Protein AF-A0A917M2X3-F1 (afdb_monomer)

Mean predicted aligned error: 11.03 Å

Organism: NCBI:txid1479511

Secondary structure (DSSP, 8-state):
--HHHHHHHHHHHHHHHHHHHHHTT-S-HHHHHHHHHHHHHHHHHHHHHTT-TTHHHHHHHHHHHHHHHHHHHTTTB-TT--BGGGS---HHHHHHHHHHTTS-EEEETTTEEEEEEE----EEETTEEE-SS-EEEEEEE---SSS-EEEEEEEEEEGGGHHHHHHHHHHTT-EEEEEE-S-TTEES-EEEEEEEEEE-HHHHHHHHHHHHTT-SSPP-

Structure (mmCIF, N/CA/C/O backbone):
data_AF-A0A917M2X3-F1
#
_entry.id   AF-A0A917M2X3-F1
#
loop_
_atom_site.group_PDB
_atom_site.id
_atom_site.type_symbol
_atom_site.label_atom_id
_atom_site.label_alt_id
_atom_site.label_comp_id
_atom_site.label_asym_id
_atom_site.label_entity_id
_atom_site.label_seq_id
_atom_site.pdbx_PDB_ins_code
_atom_site.Cartn_x
_atom_site.Cartn_y
_atom_site.Cartn_z
_atom_site.occupancy
_atom_site.B_iso_or_equiv
_atom_site.auth_seq_id
_atom_site.auth_comp_id
_atom_site.auth_asym_id
_atom_site.auth_atom_id
_atom_site.pdbx_PDB_model_num
ATOM 1 N N . MET A 1 1 ? -0.472 14.801 33.307 1.00 48.69 1 MET A N 1
ATOM 2 C CA . MET A 1 1 ? -0.804 14.175 32.016 1.00 48.69 1 MET A CA 1
ATOM 3 C C . MET A 1 1 ? -2.230 13.678 32.085 1.00 48.69 1 MET A C 1
ATOM 5 O O . MET A 1 1 ? -2.646 13.227 33.146 1.00 48.69 1 MET A O 1
ATOM 9 N N . ASN A 1 2 ? -2.994 13.865 31.012 1.00 51.75 2 ASN A N 1
ATOM 10 C CA . ASN A 1 2 ? -4.354 13.337 30.896 1.00 51.75 2 ASN A CA 1
ATOM 11 C C . ASN A 1 2 ? -4.284 11.802 30.801 1.00 51.75 2 ASN A C 1
ATOM 13 O O . ASN A 1 2 ? -3.425 11.293 30.089 1.00 51.75 2 ASN A O 1
ATOM 17 N N . THR A 1 3 ? -5.180 11.076 31.473 1.00 55.44 3 THR A N 1
ATOM 18 C CA . THR A 1 3 ? -5.222 9.596 31.463 1.00 55.44 3 THR A CA 1
ATOM 19 C C . THR A 1 3 ? -5.334 9.014 30.050 1.00 55.44 3 THR A C 1
ATOM 21 O O . THR A 1 3 ? -4.753 7.979 29.764 1.00 55.44 3 THR A O 1
ATOM 24 N N . GLU A 1 4 ? -5.983 9.738 29.133 1.00 54.16 4 GLU A N 1
ATOM 25 C CA . GLU A 1 4 ? -6.103 9.351 27.720 1.00 54.16 4 GLU A CA 1
ATOM 26 C C . GLU A 1 4 ? -4.746 9.244 26.991 1.00 54.16 4 GLU A C 1
ATOM 28 O O . GLU A 1 4 ? -4.620 8.469 26.047 1.00 54.16 4 GLU A O 1
ATOM 33 N N . TRP A 1 5 ? -3.723 9.996 27.419 1.00 52.28 5 TRP A N 1
ATOM 34 C CA . TRP A 1 5 ? -2.386 9.955 26.809 1.00 52.28 5 TRP A CA 1
ATOM 35 C C . TRP A 1 5 ? -1.539 8.784 27.303 1.00 52.28 5 TRP A C 1
ATOM 37 O O . TRP A 1 5 ? -0.762 8.222 26.536 1.00 52.28 5 TRP A O 1
ATOM 47 N N . GLU A 1 6 ? -1.678 8.416 28.576 1.00 59.38 6 GLU A N 1
ATOM 48 C CA . GLU A 1 6 ? -0.984 7.249 29.131 1.00 59.38 6 GLU A CA 1
ATOM 49 C C . GLU A 1 6 ? -1.519 5.963 28.494 1.00 59.38 6 GLU A C 1
ATOM 51 O O . GLU A 1 6 ? -0.722 5.147 28.029 1.00 59.38 6 GLU A O 1
ATOM 56 N N . ASP A 1 7 ? -2.845 5.862 28.351 1.00 57.25 7 ASP A N 1
ATOM 57 C CA . ASP A 1 7 ? -3.502 4.767 27.634 1.00 57.25 7 ASP A CA 1
ATOM 58 C C . ASP A 1 7 ? -3.034 4.700 26.167 1.00 57.25 7 ASP A C 1
ATOM 60 O O . ASP A 1 7 ? -2.773 3.621 25.636 1.00 57.25 7 ASP A O 1
ATOM 64 N N . TYR A 1 8 ? -2.866 5.850 25.502 1.00 57.78 8 TYR A N 1
ATOM 65 C CA . TYR A 1 8 ? -2.381 5.906 24.119 1.00 57.78 8 TYR A CA 1
ATOM 66 C C . TYR A 1 8 ? -0.944 5.394 23.968 1.00 57.78 8 TYR A C 1
ATOM 68 O O . TYR A 1 8 ? -0.670 4.602 23.065 1.00 57.78 8 TYR A O 1
ATOM 76 N N . LEU A 1 9 ? -0.023 5.827 24.834 1.00 60.78 9 LEU A N 1
ATOM 77 C CA . LEU A 1 9 ? 1.374 5.384 24.782 1.00 60.78 9 LEU A CA 1
ATOM 78 C C . LEU A 1 9 ? 1.499 3.883 25.061 1.00 60.78 9 LEU A C 1
ATOM 80 O O . LEU A 1 9 ? 2.314 3.211 24.430 1.00 60.78 9 LEU A O 1
ATOM 84 N N . GLU A 1 10 ? 0.669 3.346 25.957 1.00 65.06 10 GLU A N 1
ATOM 85 C CA . GLU A 1 10 ? 0.600 1.907 26.215 1.00 65.06 10 GLU A CA 1
ATOM 86 C C . GLU A 1 10 ? 0.075 1.136 24.994 1.00 65.06 10 GLU A C 1
ATOM 88 O O . GLU A 1 10 ? 0.685 0.150 24.576 1.00 65.06 10 GLU A O 1
ATOM 93 N N . ILE A 1 11 ? -0.999 1.615 24.356 1.00 58.12 11 ILE A N 1
ATOM 94 C CA . ILE A 1 11 ? -1.548 1.014 23.130 1.00 58.12 11 ILE A CA 1
ATOM 95 C C . ILE A 1 11 ? -0.523 1.050 21.989 1.00 58.12 11 ILE A C 1
ATOM 97 O O . ILE A 1 11 ? -0.341 0.048 21.297 1.00 58.12 11 ILE A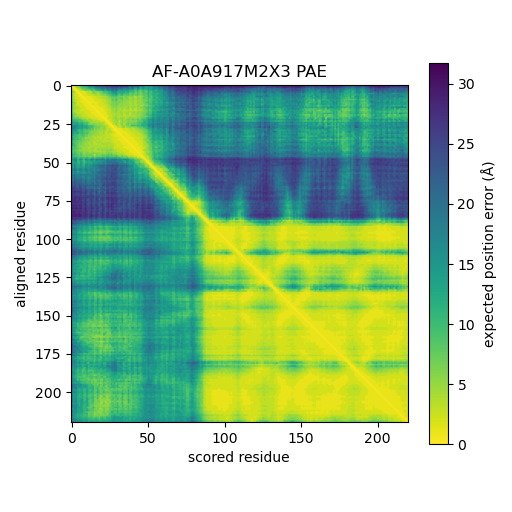 O 1
ATOM 101 N N . ALA A 1 12 ? 0.159 2.180 21.794 1.00 59.16 12 ALA A N 1
ATOM 102 C CA . ALA A 1 12 ? 1.188 2.326 20.772 1.00 59.16 12 ALA A CA 1
ATOM 103 C C . ALA A 1 12 ? 2.396 1.412 21.042 1.00 59.16 12 ALA A C 1
ATOM 105 O O . ALA A 1 12 ? 2.932 0.823 20.106 1.00 59.16 12 ALA A O 1
ATOM 106 N N . GLY A 1 13 ? 2.799 1.255 22.309 1.00 64.50 13 GLY A N 1
ATOM 107 C CA . GLY A 1 13 ? 3.903 0.377 22.707 1.00 64.50 13 GLY A CA 1
ATOM 108 C C . GLY A 1 13 ? 3.596 -1.095 22.439 1.00 64.50 13 GLY A C 1
ATOM 109 O O . GLY A 1 13 ? 4.369 -1.768 21.762 1.00 64.50 13 GLY A O 1
ATOM 110 N N . ASN A 1 14 ? 2.423 -1.562 22.877 1.00 65.06 14 ASN A N 1
ATOM 111 C CA . ASN A 1 14 ? 1.965 -2.932 22.626 1.00 65.06 14 ASN A CA 1
ATOM 112 C C . ASN A 1 14 ? 1.843 -3.224 21.122 1.00 65.06 14 ASN A C 1
ATOM 114 O O . ASN A 1 14 ? 2.194 -4.304 20.655 1.00 65.06 14 ASN A O 1
ATOM 118 N N . TRP A 1 15 ? 1.383 -2.244 20.345 1.00 62.22 15 TRP A N 1
ATOM 119 C CA . TRP A 1 15 ? 1.286 -2.375 18.896 1.00 62.22 15 TRP A CA 1
ATOM 120 C C . TRP A 1 15 ? 2.666 -2.445 18.217 1.00 62.22 15 TRP A C 1
ATOM 122 O O . TRP A 1 15 ? 2.853 -3.259 17.315 1.00 62.22 15 TRP A O 1
ATOM 132 N N . LEU A 1 16 ? 3.660 -1.666 18.666 1.00 63.34 16 LEU A N 1
ATOM 133 C CA . LEU A 1 16 ? 5.034 -1.794 18.162 1.00 63.34 16 LEU A CA 1
ATOM 134 C C . LEU A 1 16 ? 5.620 -3.185 18.433 1.00 63.34 16 LEU A C 1
ATOM 136 O O . LEU A 1 16 ? 6.271 -3.741 17.548 1.00 63.34 16 LEU A O 1
ATOM 140 N N . ASP A 1 17 ? 5.348 -3.765 19.605 1.00 69.75 17 ASP A N 1
ATOM 141 C CA . ASP A 1 17 ? 5.770 -5.131 19.933 1.00 69.75 17 ASP A CA 1
ATOM 142 C C . ASP A 1 17 ? 5.151 -6.166 18.966 1.00 69.75 17 ASP A C 1
ATOM 144 O O . ASP A 1 17 ? 5.837 -7.085 18.511 1.00 69.75 17 ASP A O 1
ATOM 148 N N . GLU A 1 18 ? 3.873 -6.011 18.598 1.00 63.91 18 GLU A N 1
ATOM 149 C CA . GLU A 1 18 ? 3.190 -6.890 17.633 1.00 63.91 18 GLU A CA 1
ATOM 150 C C . GLU A 1 18 ? 3.762 -6.771 16.214 1.00 63.91 18 GLU A C 1
ATOM 152 O O . GLU A 1 18 ? 3.923 -7.778 15.509 1.00 63.91 18 GLU A O 1
ATOM 157 N N . VAL A 1 19 ? 4.089 -5.551 15.781 1.00 62.06 19 VAL A N 1
ATOM 158 C CA . VAL A 1 19 ? 4.690 -5.323 14.464 1.00 62.06 19 VAL A CA 1
ATOM 159 C C . VAL A 1 19 ? 6.115 -5.883 14.420 1.00 62.06 19 VAL A C 1
ATOM 161 O O . VAL A 1 19 ? 6.455 -6.586 13.469 1.00 62.06 19 VAL A O 1
ATOM 164 N N . GLU A 1 20 ? 6.935 -5.660 15.451 1.00 66.94 20 GLU A N 1
ATOM 165 C CA . GLU A 1 20 ? 8.269 -6.272 15.548 1.00 66.94 20 GLU A CA 1
ATOM 166 C C . GLU A 1 20 ? 8.196 -7.802 15.527 1.00 66.94 20 GLU A C 1
ATOM 168 O O . GLU A 1 20 ? 8.936 -8.450 14.782 1.00 66.94 20 GLU A O 1
ATOM 173 N N . ALA A 1 21 ? 7.270 -8.393 16.286 1.00 70.75 21 ALA A N 1
ATOM 174 C CA . ALA A 1 21 ? 7.059 -9.837 16.283 1.00 70.75 21 ALA A CA 1
ATOM 175 C C . ALA A 1 21 ? 6.686 -10.363 14.888 1.00 70.75 21 ALA A C 1
ATOM 177 O O . ALA A 1 21 ? 7.124 -11.446 14.502 1.00 70.75 21 ALA A O 1
ATOM 178 N N . SER A 1 22 ? 5.923 -9.586 14.116 1.00 64.06 22 SER A N 1
ATOM 179 C CA . SER A 1 22 ? 5.497 -9.949 12.760 1.00 64.06 22 SER A CA 1
ATOM 180 C C . SER A 1 22 ? 6.628 -9.882 11.727 1.00 64.06 22 SER A C 1
ATOM 182 O O . SER A 1 22 ? 6.566 -10.581 10.716 1.00 64.06 22 SER A O 1
ATOM 184 N N . VAL A 1 23 ? 7.659 -9.071 11.984 1.00 65.81 23 VAL A N 1
ATOM 185 C CA . VAL A 1 23 ? 8.786 -8.817 11.069 1.00 65.81 23 VAL A CA 1
ATOM 186 C C . VAL A 1 23 ? 10.033 -9.648 11.414 1.00 65.81 23 VAL A C 1
ATOM 188 O O . VAL A 1 23 ? 10.883 -9.892 10.556 1.00 65.81 23 VAL A O 1
ATOM 191 N N . LYS A 1 24 ? 10.125 -10.168 12.642 1.00 70.12 24 LYS A N 1
ATOM 192 C CA . LYS A 1 24 ? 11.250 -10.995 13.117 1.00 70.12 24 LYS A CA 1
ATOM 193 C C . LYS A 1 24 ? 11.549 -12.212 12.227 1.00 70.12 24 LYS A C 1
ATOM 195 O O . LYS A 1 24 ? 12.710 -12.607 12.076 1.00 70.12 24 LYS A O 1
ATOM 200 N N . ASP A 1 25 ? 10.505 -12.763 11.611 1.00 67.69 25 ASP A N 1
ATOM 201 C CA . ASP A 1 25 ? 10.559 -13.967 10.778 1.00 67.69 25 ASP A CA 1
ATOM 202 C C . ASP A 1 25 ? 10.827 -13.698 9.284 1.00 67.69 25 ASP A C 1
ATOM 204 O O . ASP A 1 25 ? 10.887 -14.658 8.517 1.00 67.69 25 ASP A O 1
ATOM 208 N N . LEU A 1 26 ? 10.987 -12.441 8.838 1.00 65.06 26 LEU A N 1
ATOM 209 C CA . LEU A 1 26 ? 11.372 -12.164 7.440 1.00 65.06 26 LEU A CA 1
ATOM 210 C C . LEU A 1 26 ? 12.697 -12.859 7.101 1.00 65.06 26 LEU A C 1
ATOM 212 O O . LEU A 1 26 ? 13.477 -13.117 7.997 1.00 65.06 26 LEU A O 1
ATOM 216 N N . GLU A 1 27 ? 13.002 -13.187 5.847 1.00 60.41 27 GLU A N 1
ATOM 217 C CA . GLU A 1 27 ? 14.274 -13.864 5.519 1.00 60.41 27 GLU A CA 1
ATOM 218 C C . GLU A 1 27 ? 15.417 -12.878 5.226 1.00 60.41 27 GLU A C 1
ATOM 220 O O . GLU A 1 27 ? 16.582 -13.170 5.515 1.00 60.41 27 GLU A O 1
ATOM 225 N N . ASP A 1 28 ? 15.105 -11.668 4.762 1.00 69.44 28 ASP A N 1
ATOM 226 C CA . ASP A 1 28 ? 16.102 -10.644 4.451 1.00 69.44 28 ASP A CA 1
ATOM 227 C C . ASP A 1 28 ? 16.665 -10.009 5.735 1.00 69.44 28 ASP A C 1
ATOM 229 O O . ASP A 1 28 ? 15.944 -9.467 6.574 1.00 69.44 28 ASP A O 1
ATOM 233 N N . PHE A 1 29 ? 17.978 -10.120 5.942 1.00 67.12 29 PHE A N 1
ATOM 234 C CA . PHE A 1 29 ? 18.649 -9.584 7.129 1.00 67.12 29 PHE A CA 1
ATOM 235 C C . PHE A 1 29 ? 18.821 -8.057 7.084 1.00 67.12 29 PHE A C 1
ATOM 237 O O . PHE A 1 29 ? 18.769 -7.405 8.127 1.00 67.12 29 PHE A O 1
ATOM 244 N N . ALA A 1 30 ? 19.040 -7.480 5.900 1.00 58.44 30 ALA A N 1
ATOM 245 C CA . ALA A 1 30 ? 19.248 -6.045 5.744 1.00 58.44 30 ALA A CA 1
ATOM 246 C C . ALA A 1 30 ? 17.937 -5.281 5.951 1.00 58.44 30 ALA A C 1
ATOM 248 O O . ALA A 1 30 ? 17.923 -4.281 6.672 1.00 58.44 30 ALA A O 1
ATOM 249 N N . GLU A 1 31 ? 16.834 -5.790 5.399 1.00 56.34 31 GLU A N 1
ATOM 250 C CA . GLU A 1 31 ? 15.506 -5.205 5.602 1.00 56.34 31 GLU A CA 1
ATOM 251 C C . GLU A 1 31 ? 15.047 -5.323 7.054 1.00 56.34 31 GLU A C 1
ATOM 253 O O . GLU A 1 31 ? 14.600 -4.329 7.630 1.00 56.34 31 GLU A O 1
ATOM 258 N N . ARG A 1 32 ? 15.234 -6.493 7.685 1.00 64.38 32 ARG A N 1
ATOM 259 C CA . ARG A 1 32 ? 14.941 -6.671 9.117 1.00 64.38 32 ARG A CA 1
ATOM 260 C C . ARG A 1 32 ? 15.700 -5.681 9.985 1.00 64.38 32 ARG A C 1
ATOM 262 O O . ARG A 1 32 ? 15.087 -4.994 10.791 1.00 64.38 32 ARG A O 1
ATOM 269 N N . ASN A 1 33 ? 17.011 -5.555 9.792 1.00 66.75 33 ASN A N 1
ATOM 270 C CA . ASN A 1 33 ? 17.833 -4.645 10.587 1.00 66.75 33 ASN A CA 1
ATOM 271 C C . ASN A 1 33 ? 17.442 -3.171 10.352 1.00 66.75 33 ASN A C 1
ATOM 273 O O . ASN A 1 33 ? 17.360 -2.388 11.295 1.00 66.75 33 ASN A O 1
ATOM 277 N N . ALA A 1 34 ? 17.139 -2.782 9.108 1.00 58.28 34 ALA A N 1
ATOM 278 C CA . ALA A 1 34 ? 16.649 -1.437 8.806 1.00 58.28 34 ALA A CA 1
ATOM 279 C C . ALA A 1 34 ? 15.281 -1.157 9.458 1.00 58.28 34 ALA A C 1
ATOM 281 O O . ALA A 1 34 ? 15.051 -0.054 9.963 1.00 58.28 34 ALA A O 1
ATOM 282 N N . PHE A 1 35 ? 14.386 -2.148 9.477 1.00 60.16 35 PHE A N 1
ATOM 283 C CA . PHE A 1 35 ? 13.092 -2.070 10.149 1.00 60.16 35 PHE A CA 1
ATOM 284 C C . PHE A 1 35 ? 13.253 -1.942 11.672 1.00 60.16 35 PHE A C 1
ATOM 286 O O . PHE A 1 35 ? 12.730 -1.000 12.267 1.00 60.16 35 PHE A O 1
ATOM 293 N N . GLU A 1 36 ? 14.051 -2.813 12.293 1.00 64.62 36 GLU A N 1
ATOM 294 C CA . GLU A 1 36 ? 14.339 -2.801 13.734 1.00 64.62 36 GLU A CA 1
ATOM 295 C C . GLU A 1 36 ? 14.975 -1.476 14.193 1.00 64.62 36 GLU A C 1
ATOM 297 O O . GLU A 1 36 ? 14.600 -0.933 15.235 1.00 64.62 36 GLU A O 1
ATOM 302 N N . GLN A 1 37 ? 15.881 -0.889 13.400 1.00 62.72 37 GLN A N 1
ATOM 303 C CA . GLN A 1 37 ? 16.463 0.430 13.687 1.00 62.72 37 GLN A CA 1
ATOM 304 C C . GLN A 1 37 ? 15.412 1.546 13.679 1.00 62.72 37 GLN A C 1
ATOM 306 O O . GLN A 1 37 ? 15.438 2.432 14.537 1.00 62.72 37 GLN A O 1
ATOM 311 N N . LYS A 1 38 ? 14.468 1.512 12.729 1.00 59.62 38 LYS A N 1
ATOM 312 C CA . LYS A 1 38 ? 13.371 2.488 12.675 1.00 59.62 38 LYS A CA 1
ATOM 313 C C . LYS A 1 38 ? 12.421 2.325 13.857 1.00 59.62 38 LYS A C 1
ATOM 315 O O . LYS A 1 38 ? 12.046 3.335 14.447 1.00 59.62 38 LYS A O 1
ATOM 320 N N . VAL A 1 39 ? 12.071 1.092 14.234 1.00 62.47 39 VAL A N 1
ATOM 321 C CA . VAL A 1 39 ? 11.215 0.860 15.405 1.00 62.47 39 VAL A CA 1
ATOM 322 C C . VAL A 1 39 ? 11.911 1.291 16.693 1.00 62.47 39 VAL A C 1
ATOM 324 O O . VAL A 1 39 ? 11.300 1.981 17.504 1.00 62.47 39 VAL A O 1
ATOM 327 N N . THR A 1 40 ? 13.203 0.996 16.850 1.00 62.34 40 THR A N 1
ATOM 328 C CA . THR A 1 40 ? 14.000 1.472 17.995 1.00 62.34 40 THR A CA 1
ATOM 329 C C . THR A 1 40 ? 13.933 2.994 18.111 1.00 62.34 40 THR A C 1
ATOM 331 O O . THR A 1 40 ? 13.637 3.527 19.177 1.00 62.34 40 THR A O 1
ATOM 334 N N . LYS A 1 41 ? 14.108 3.706 16.993 1.00 59.47 41 LYS A N 1
ATOM 335 C CA . LYS A 1 41 ? 14.011 5.169 16.961 1.00 59.47 41 LYS A CA 1
ATOM 336 C C . LYS A 1 41 ? 12.595 5.680 17.265 1.00 59.47 41 LYS A C 1
ATOM 338 O O . LYS A 1 41 ? 12.450 6.711 17.915 1.00 59.47 41 LYS A O 1
ATOM 343 N N . LEU A 1 42 ? 11.551 4.973 16.827 1.00 56.38 42 LEU A N 1
ATOM 344 C CA . LEU A 1 42 ? 10.161 5.289 17.182 1.00 56.38 42 LEU A CA 1
ATOM 345 C C . LEU A 1 42 ? 9.897 5.088 18.680 1.00 56.38 42 LEU A C 1
ATOM 347 O O . LEU A 1 42 ? 9.271 5.950 19.290 1.00 56.38 42 LEU A O 1
ATOM 351 N N . ARG A 1 43 ? 10.425 4.017 19.291 1.00 62.72 43 ARG A N 1
ATOM 352 C CA . ARG A 1 43 ? 10.359 3.791 20.745 1.00 62.72 43 ARG A CA 1
ATOM 353 C C . ARG A 1 43 ? 11.056 4.915 21.513 1.00 62.72 43 ARG A C 1
ATOM 355 O O . ARG A 1 43 ? 10.474 5.447 22.448 1.00 62.72 43 ARG A O 1
ATOM 362 N N . GLU A 1 44 ? 12.247 5.336 21.080 1.00 62.47 44 GLU A N 1
ATOM 363 C CA . GLU A 1 44 ? 12.960 6.476 21.679 1.00 62.47 44 GLU A CA 1
ATOM 364 C C . GLU A 1 44 ? 12.129 7.763 21.618 1.00 62.47 44 GLU A C 1
ATOM 366 O O . GLU A 1 44 ? 12.042 8.495 22.602 1.00 62.47 44 GLU A O 1
ATOM 371 N N . VAL A 1 45 ? 11.477 8.029 20.482 1.00 54.59 45 VAL A N 1
ATOM 372 C CA . VAL A 1 45 ? 10.573 9.177 20.337 1.00 54.59 45 VAL A CA 1
ATOM 373 C C . VAL A 1 45 ? 9.374 9.054 21.274 1.00 54.59 45 VAL A C 1
ATOM 375 O O . VAL A 1 45 ? 9.046 10.028 21.941 1.00 54.59 45 VAL A O 1
ATOM 378 N N . MET A 1 46 ? 8.750 7.879 21.371 1.00 56.75 46 MET A N 1
ATOM 379 C CA . MET A 1 46 ? 7.622 7.639 22.278 1.00 56.75 46 MET A CA 1
ATOM 380 C C . MET A 1 46 ? 8.012 7.768 23.760 1.00 56.75 46 MET A C 1
ATOM 382 O O . MET A 1 46 ? 7.233 8.281 24.564 1.00 56.75 46 MET A O 1
ATOM 386 N N . ASP A 1 47 ? 9.227 7.361 24.131 1.00 57.16 47 ASP A N 1
ATOM 387 C CA . ASP A 1 47 ? 9.766 7.524 25.485 1.00 57.16 47 ASP A CA 1
ATOM 388 C C . ASP A 1 47 ? 10.096 8.991 25.812 1.00 57.16 47 ASP A C 1
ATOM 390 O O . ASP A 1 47 ? 9.885 9.437 26.945 1.00 57.16 47 ASP A O 1
ATOM 394 N N . ILE A 1 48 ? 10.576 9.763 24.828 1.00 50.41 48 ILE A N 1
ATOM 395 C CA . ILE A 1 48 ? 10.762 11.222 24.937 1.00 50.41 48 ILE A CA 1
ATOM 396 C C . ILE A 1 48 ? 9.402 11.925 25.063 1.00 50.41 48 ILE A C 1
ATOM 398 O O . ILE A 1 48 ? 9.239 12.843 25.868 1.00 50.41 48 ILE A O 1
ATOM 402 N N . ASP A 1 49 ? 8.414 11.473 24.299 1.00 47.88 49 ASP A N 1
ATOM 403 C CA . ASP A 1 49 ? 7.060 12.019 24.243 1.00 47.88 49 ASP A CA 1
ATOM 404 C C . ASP A 1 49 ? 6.260 11.772 25.534 1.00 47.88 49 ASP A C 1
ATOM 406 O O . ASP A 1 49 ? 5.510 12.641 25.983 1.00 47.88 49 ASP A O 1
ATOM 410 N N . ARG A 1 50 ? 6.557 10.681 26.260 1.00 50.97 50 ARG A N 1
ATOM 411 C CA . ARG A 1 50 ? 6.103 10.464 27.649 1.00 50.97 50 ARG A CA 1
ATOM 412 C C . ARG A 1 50 ? 6.443 11.628 28.587 1.00 50.97 50 ARG A C 1
ATOM 414 O O . ARG A 1 50 ? 5.839 11.755 29.650 1.00 50.97 50 ARG A O 1
ATOM 421 N N . GLN A 1 51 ? 7.420 12.462 28.228 1.00 51.94 51 GLN A N 1
ATOM 422 C CA . GLN A 1 51 ? 7.848 13.614 29.014 1.00 51.94 51 GLN A CA 1
ATOM 423 C C . GLN A 1 51 ? 7.360 14.964 28.453 1.00 51.94 51 GLN A C 1
ATOM 425 O O . GLN A 1 51 ? 7.519 15.965 29.155 1.00 51.94 51 GLN A O 1
ATOM 430 N N . ASN A 1 52 ? 6.791 15.047 27.234 1.00 46.91 52 ASN A N 1
ATOM 431 C CA . ASN A 1 52 ? 6.478 16.345 26.613 1.00 46.91 52 ASN A CA 1
ATOM 432 C C . ASN A 1 52 ? 5.478 16.287 25.423 1.00 46.91 52 ASN A C 1
ATOM 434 O O . ASN A 1 52 ? 5.875 16.016 24.295 1.00 46.91 52 ASN A O 1
ATOM 438 N N . GLU A 1 53 ? 4.217 16.710 25.631 1.00 48.91 53 GLU A N 1
ATOM 439 C CA . GLU A 1 53 ? 3.102 16.718 24.640 1.00 48.91 53 GLU A CA 1
ATOM 440 C C . GLU A 1 53 ? 3.362 17.513 23.327 1.00 48.91 53 GLU A C 1
ATOM 442 O O . GLU A 1 53 ? 2.540 17.511 22.412 1.00 48.91 53 GLU A O 1
ATOM 447 N N . THR A 1 54 ? 4.476 18.244 23.215 1.00 46.03 54 THR A N 1
ATOM 448 C CA . THR A 1 54 ? 4.767 19.143 22.074 1.00 46.03 54 THR A CA 1
ATOM 449 C C . THR A 1 54 ? 5.539 18.450 20.942 1.00 46.03 54 THR A C 1
ATOM 451 O O . THR A 1 54 ? 5.481 18.896 19.797 1.00 46.03 54 THR A O 1
ATOM 454 N N . VAL A 1 55 ? 6.225 17.339 21.230 1.00 48.81 55 VAL A N 1
ATOM 455 C CA . VAL A 1 55 ? 7.191 16.710 20.310 1.00 48.81 55 VAL A CA 1
ATOM 456 C C . VAL A 1 55 ? 6.503 15.949 19.166 1.00 48.81 55 VAL A C 1
ATOM 458 O O . VAL A 1 55 ? 6.988 15.993 18.035 1.00 48.81 55 VAL A O 1
ATOM 461 N N . ILE A 1 56 ? 5.325 15.346 19.396 1.00 46.12 56 ILE A N 1
ATOM 462 C CA . ILE A 1 56 ? 4.532 14.671 18.342 1.00 46.12 56 ILE A CA 1
ATOM 463 C C . ILE A 1 56 ? 4.186 15.619 17.187 1.00 46.12 56 ILE A C 1
ATOM 465 O O . ILE A 1 56 ? 4.288 15.241 16.020 1.00 46.12 56 ILE A O 1
ATOM 469 N N . MET A 1 57 ? 3.776 16.853 17.496 1.00 41.19 57 MET A N 1
ATOM 470 C CA . MET A 1 57 ? 3.354 17.821 16.479 1.00 41.19 57 MET A CA 1
ATOM 471 C C . MET A 1 57 ? 4.522 18.298 15.608 1.00 41.19 57 MET A C 1
ATOM 473 O O . MET A 1 57 ? 4.305 18.639 14.448 1.00 41.19 57 MET A O 1
ATOM 477 N N . GLU A 1 58 ? 5.750 18.317 16.136 1.00 36.84 58 GLU A N 1
ATOM 478 C CA . GLU A 1 58 ? 6.955 18.613 15.351 1.00 36.84 58 GLU A CA 1
ATOM 479 C C . GLU A 1 58 ? 7.393 17.409 14.505 1.00 36.84 58 GLU A C 1
ATOM 481 O O . GLU A 1 58 ? 7.660 17.580 13.318 1.00 36.84 58 GLU A O 1
ATOM 486 N N . LEU A 1 59 ? 7.341 16.183 15.041 1.00 39.78 59 LEU A N 1
ATOM 487 C CA . 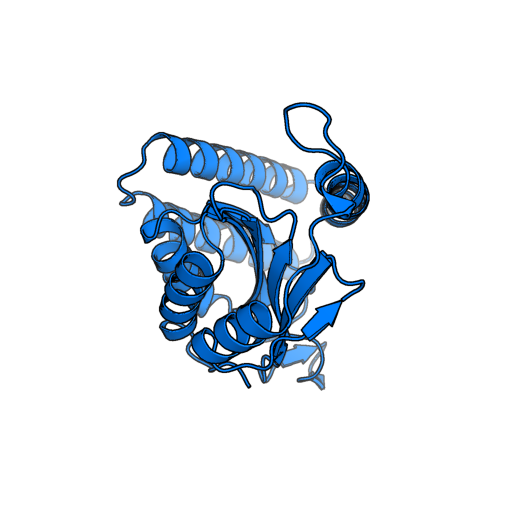LEU A 1 59 ? 7.685 14.970 14.285 1.00 39.78 59 LEU A CA 1
ATOM 488 C C . LEU A 1 59 ? 6.723 14.681 13.125 1.00 39.78 59 LEU A C 1
ATOM 490 O O . LEU A 1 59 ? 7.161 14.311 12.037 1.00 39.78 59 LEU A O 1
ATOM 494 N N . MET A 1 60 ? 5.417 14.883 13.324 1.00 42.47 60 MET A N 1
ATOM 495 C CA . MET A 1 60 ? 4.423 14.756 12.249 1.00 42.47 60 MET A CA 1
ATOM 496 C C . MET A 1 60 ? 4.625 15.811 11.154 1.00 42.47 60 MET A C 1
ATOM 498 O O . MET A 1 60 ? 4.387 15.545 9.977 1.00 42.47 60 MET A O 1
ATOM 502 N N . ARG A 1 61 ? 5.108 17.001 11.527 1.00 35.28 61 ARG A N 1
ATOM 503 C CA . ARG A 1 61 ? 5.403 18.087 10.589 1.00 35.28 61 ARG A CA 1
ATOM 504 C C . ARG A 1 61 ? 6.642 17.793 9.745 1.00 35.28 61 ARG A C 1
ATOM 506 O O . ARG A 1 61 ? 6.669 18.174 8.577 1.00 35.28 61 ARG A O 1
ATOM 513 N N . ASP A 1 62 ? 7.622 17.088 10.303 1.00 32.03 62 ASP A N 1
ATOM 514 C CA . ASP A 1 62 ? 8.846 16.708 9.597 1.00 32.03 62 ASP A CA 1
ATOM 515 C C . ASP A 1 62 ? 8.615 15.603 8.554 1.00 32.03 62 ASP A C 1
ATOM 517 O O . ASP A 1 62 ? 9.217 15.656 7.486 1.00 32.03 62 ASP A O 1
ATOM 521 N N . VAL A 1 63 ? 7.704 14.650 8.779 1.00 38.31 63 VAL A N 1
ATOM 522 C CA . VAL A 1 63 ? 7.407 13.591 7.789 1.00 38.31 63 VAL A CA 1
ATOM 523 C C . VAL A 1 63 ? 6.808 14.176 6.498 1.00 38.31 63 VAL A C 1
ATOM 525 O O . VAL A 1 63 ? 7.322 13.912 5.409 1.00 38.31 63 VAL A O 1
ATOM 528 N N . ASP A 1 64 ? 5.806 15.057 6.601 1.00 35.28 64 ASP A N 1
ATOM 529 C CA . ASP A 1 64 ? 5.217 15.741 5.435 1.00 35.28 64 ASP A CA 1
ATOM 530 C C . ASP A 1 64 ? 6.206 16.714 4.757 1.00 35.28 64 ASP A C 1
ATOM 532 O O . ASP A 1 64 ? 6.226 16.847 3.527 1.00 35.28 64 ASP A O 1
ATOM 536 N N . TYR A 1 65 ? 7.063 17.384 5.542 1.00 29.58 65 TYR A N 1
ATOM 537 C CA . TYR A 1 65 ? 8.051 18.347 5.039 1.00 29.58 65 TYR A CA 1
ATOM 538 C C . TYR A 1 65 ? 9.267 17.679 4.375 1.00 29.58 65 TYR A C 1
ATOM 540 O O . TYR A 1 65 ? 9.885 18.280 3.496 1.00 29.58 65 TYR A O 1
ATOM 548 N N . ILE A 1 66 ? 9.593 16.435 4.745 1.00 33.34 66 ILE A N 1
ATOM 549 C CA . ILE A 1 66 ? 10.671 15.639 4.140 1.00 33.34 66 ILE A CA 1
ATOM 550 C C . ILE A 1 66 ? 10.187 14.950 2.855 1.00 33.34 66 ILE A C 1
ATOM 552 O O . ILE A 1 66 ? 10.901 14.968 1.852 1.00 33.34 66 ILE A O 1
ATOM 556 N N . CYS A 1 67 ? 8.971 14.395 2.828 1.00 36.31 67 CYS A N 1
ATOM 557 C CA . CYS A 1 67 ? 8.482 13.632 1.674 1.00 36.31 67 CYS A CA 1
ATOM 558 C C . CYS A 1 67 ? 8.190 14.498 0.433 1.00 36.31 67 CYS A C 1
ATOM 560 O O . CYS A 1 67 ? 8.448 14.063 -0.692 1.00 36.31 67 CYS A O 1
ATOM 562 N N . GLY A 1 68 ? 7.704 15.733 0.600 1.00 34.53 68 GLY A N 1
ATOM 563 C CA . GLY A 1 68 ? 7.364 16.620 -0.525 1.00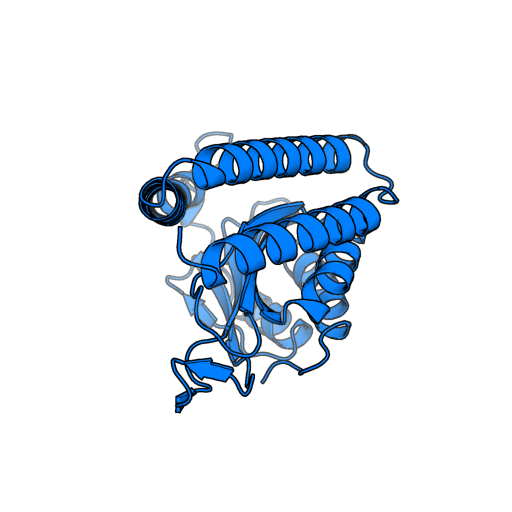 34.53 68 GLY A CA 1
ATOM 564 C C . GLY A 1 68 ? 8.557 17.017 -1.418 1.00 34.53 68 GLY A C 1
ATOM 565 O O . GLY A 1 68 ? 8.491 16.845 -2.638 1.00 34.53 68 GLY A O 1
ATOM 566 N N . PRO A 1 69 ? 9.665 17.533 -0.855 1.00 33.78 69 PRO A N 1
ATOM 567 C CA . PRO A 1 69 ? 10.859 17.907 -1.617 1.00 33.78 69 PRO A CA 1
ATOM 568 C C . PRO A 1 69 ? 11.646 16.705 -2.162 1.00 33.78 69 PRO A C 1
ATOM 570 O O . PRO A 1 69 ? 12.207 16.799 -3.253 1.00 33.78 69 PRO A O 1
ATOM 573 N N . PHE A 1 70 ? 11.654 15.571 -1.449 1.00 34.91 70 PHE A N 1
ATOM 574 C CA . PHE A 1 70 ? 12.356 14.349 -1.872 1.00 34.91 70 PHE A CA 1
ATOM 575 C C . PHE A 1 70 ? 11.719 13.733 -3.132 1.00 34.91 70 PHE A C 1
ATOM 577 O O . PHE A 1 70 ? 12.425 13.356 -4.067 1.00 34.91 70 PHE A O 1
ATOM 584 N N . ARG A 1 71 ? 10.379 13.766 -3.221 1.00 42.47 71 ARG A N 1
ATOM 585 C CA . ARG A 1 71 ? 9.586 13.337 -4.389 1.00 42.47 71 ARG A CA 1
ATOM 586 C C . ARG A 1 71 ? 9.900 14.121 -5.670 1.00 42.47 71 ARG A C 1
ATOM 588 O O . ARG A 1 71 ? 9.833 13.582 -6.770 1.00 42.47 71 ARG A O 1
ATOM 595 N N . LYS A 1 72 ? 10.260 15.402 -5.547 1.00 37.66 72 LYS A N 1
ATOM 596 C CA . LYS A 1 72 ? 10.587 16.256 -6.701 1.00 37.66 72 LYS A CA 1
ATOM 597 C C . LYS A 1 72 ? 12.039 16.105 -7.167 1.00 37.66 72 LYS A C 1
ATOM 599 O O . LYS A 1 72 ? 12.314 16.311 -8.340 1.00 37.66 72 LYS A O 1
ATOM 604 N N . ALA A 1 73 ? 12.962 15.774 -6.264 1.00 41.72 73 ALA A N 1
ATOM 605 C CA . ALA A 1 73 ? 14.384 15.667 -6.590 1.00 41.72 73 ALA A CA 1
ATOM 606 C C . ALA A 1 73 ? 14.763 14.310 -7.215 1.00 41.72 73 ALA A C 1
ATOM 608 O O . ALA A 1 73 ? 15.608 14.281 -8.102 1.00 41.72 73 ALA A O 1
ATOM 609 N N . LEU A 1 74 ? 14.120 13.209 -6.801 1.00 45.78 74 LEU A N 1
ATOM 610 C CA . LEU A 1 74 ? 14.388 11.859 -7.330 1.00 45.78 74 LEU A CA 1
ATOM 611 C C . LEU A 1 74 ? 13.605 11.504 -8.609 1.00 45.78 74 LEU A C 1
ATOM 613 O O . LEU A 1 74 ? 13.916 10.512 -9.257 1.00 45.78 74 LEU A O 1
ATOM 617 N N . SER A 1 75 ? 12.594 12.292 -8.985 1.00 48.94 75 SER A N 1
ATOM 618 C CA . SER A 1 75 ? 11.793 12.059 -10.203 1.00 48.94 75 SER A CA 1
ATOM 619 C C . SER A 1 75 ? 12.375 12.709 -11.461 1.00 48.94 75 SER A C 1
ATOM 621 O O . SER A 1 75 ? 11.894 12.463 -12.566 1.00 48.94 75 SER A O 1
ATOM 623 N N . GLU A 1 76 ? 13.395 13.562 -11.326 1.00 53.16 76 GLU A N 1
ATOM 624 C CA . GLU A 1 76 ? 13.945 14.307 -12.464 1.00 53.16 76 GLU A CA 1
ATOM 625 C C . GLU A 1 76 ? 15.235 13.709 -13.018 1.00 53.16 76 GLU A C 1
ATOM 627 O O . GLU A 1 76 ? 15.480 13.890 -14.210 1.00 53.16 76 GLU A O 1
ATOM 632 N N . TYR A 1 77 ? 16.022 12.995 -12.204 1.00 56.16 77 TYR A N 1
ATOM 633 C CA . TYR A 1 77 ? 17.328 12.465 -12.598 1.00 56.16 77 TYR A CA 1
ATOM 634 C C . TYR A 1 77 ? 17.595 11.074 -12.013 1.00 56.16 77 TYR A C 1
ATOM 636 O O . TYR A 1 77 ? 17.293 10.840 -10.844 1.00 56.16 77 TYR A O 1
ATOM 644 N N . ASP A 1 78 ? 18.156 10.171 -12.817 1.00 56.56 78 ASP A N 1
ATOM 645 C CA . ASP A 1 78 ? 18.598 8.850 -12.358 1.00 56.56 78 ASP A CA 1
ATOM 646 C C . ASP A 1 78 ? 19.956 8.913 -11.626 1.00 56.56 78 ASP A C 1
ATOM 648 O O . ASP A 1 78 ? 20.551 9.983 -11.458 1.00 56.56 78 ASP A O 1
ATOM 652 N N . GLU A 1 79 ? 20.466 7.761 -11.179 1.00 49.84 79 GLU A N 1
ATOM 653 C CA . GLU A 1 79 ? 21.767 7.652 -10.496 1.00 49.84 79 GLU A CA 1
ATOM 654 C C . GLU A 1 79 ? 22.968 8.093 -11.355 1.00 49.84 79 GLU A C 1
ATOM 656 O O . GLU A 1 79 ? 24.031 8.410 -10.816 1.00 49.84 79 GLU A O 1
ATOM 661 N N . ASN A 1 80 ? 22.783 8.183 -12.675 1.00 56.25 80 ASN A N 1
ATOM 662 C CA . ASN A 1 80 ? 23.773 8.646 -13.643 1.00 56.25 80 ASN A CA 1
ATOM 663 C C . ASN A 1 80 ? 23.605 10.136 -13.996 1.00 56.25 80 ASN A C 1
ATOM 665 O O . ASN A 1 80 ? 24.413 10.694 -14.743 1.00 56.25 80 ASN A O 1
ATOM 669 N N . GLY A 1 81 ? 22.597 10.809 -13.431 1.00 56.84 81 GLY A N 1
ATOM 670 C CA . GLY A 1 81 ? 22.290 12.207 -13.709 1.00 56.84 81 GLY A CA 1
ATOM 671 C C . GLY A 1 81 ? 21.584 12.427 -15.049 1.00 56.84 81 GLY A C 1
ATOM 672 O O . GLY A 1 81 ? 21.600 13.551 -15.559 1.00 56.84 81 GLY A O 1
ATOM 673 N N . GLU A 1 82 ? 20.966 11.395 -15.629 1.00 56.56 82 GLU A N 1
ATOM 674 C CA . GLU A 1 82 ? 20.151 11.515 -16.837 1.00 56.56 82 GLU A CA 1
ATOM 675 C C . GLU A 1 82 ? 18.713 11.903 -16.513 1.00 56.56 82 GLU A C 1
ATOM 677 O O . GLU A 1 82 ? 18.122 11.454 -15.535 1.00 56.56 82 GLU A O 1
ATOM 682 N N . ASN A 1 83 ? 18.128 12.756 -17.356 1.00 56.66 83 ASN A N 1
ATOM 683 C CA . ASN A 1 83 ? 16.792 13.284 -17.128 1.00 56.66 83 ASN A CA 1
ATOM 684 C C . ASN A 1 83 ? 15.712 12.223 -17.420 1.00 56.66 83 ASN A C 1
ATOM 686 O O . ASN A 1 83 ? 15.374 11.977 -18.580 1.00 56.66 83 ASN A O 1
ATOM 690 N N . VAL A 1 84 ? 15.128 11.631 -16.375 1.00 57.84 84 VAL A N 1
ATOM 691 C CA . VAL A 1 84 ? 14.130 10.544 -16.499 1.00 57.84 84 VAL A CA 1
ATOM 692 C C . VAL A 1 84 ? 12.744 11.047 -16.925 1.00 57.84 84 VAL A C 1
ATOM 694 O O . VAL A 1 84 ? 11.882 10.267 -17.329 1.00 57.84 84 VAL A O 1
ATOM 697 N N . LYS A 1 85 ? 12.537 12.370 -16.917 1.00 52.56 85 LYS A N 1
ATOM 698 C CA . LYS A 1 85 ? 11.265 13.053 -17.209 1.00 52.56 85 LYS A CA 1
ATOM 699 C C . LYS A 1 85 ? 10.773 12.876 -18.652 1.00 52.56 85 LYS A C 1
ATOM 701 O O . LYS A 1 85 ? 9.642 13.236 -18.959 1.00 52.56 85 LYS A O 1
ATOM 706 N N . ASN A 1 86 ? 11.614 12.342 -19.540 1.00 49.50 86 ASN A N 1
ATOM 707 C CA . ASN A 1 86 ? 11.295 12.116 -20.952 1.00 49.50 86 ASN A CA 1
ATOM 708 C C . ASN A 1 86 ? 10.784 10.704 -21.275 1.00 49.50 86 ASN A C 1
ATOM 710 O O . ASN A 1 86 ? 10.422 10.449 -22.428 1.00 49.50 86 ASN A O 1
ATOM 714 N N . ARG A 1 87 ? 10.719 9.787 -20.302 1.00 61.28 87 ARG A N 1
ATOM 715 C CA . ARG A 1 87 ? 10.086 8.482 -20.518 1.00 61.28 87 ARG A CA 1
ATOM 716 C C . ARG A 1 87 ? 8.612 8.556 -20.160 1.00 61.28 87 ARG A C 1
ATOM 718 O O . ARG A 1 87 ? 8.226 8.507 -18.999 1.00 61.28 87 ARG A O 1
ATOM 725 N N . ASN A 1 88 ? 7.795 8.708 -21.200 1.00 70.06 88 ASN A N 1
ATOM 726 C CA . ASN A 1 88 ? 6.347 8.742 -21.060 1.00 70.06 88 ASN A CA 1
ATOM 727 C C . ASN A 1 88 ? 5.847 7.393 -20.534 1.00 70.06 88 ASN A C 1
ATOM 729 O O . ASN A 1 88 ? 6.053 6.358 -21.172 1.00 70.06 88 ASN A O 1
ATOM 733 N N . VAL A 1 89 ? 5.141 7.414 -19.407 1.00 79.12 89 VAL A N 1
ATOM 734 C CA . VAL A 1 89 ? 4.375 6.261 -18.942 1.00 79.12 89 VAL A CA 1
ATOM 735 C C . VAL A 1 89 ? 3.229 6.032 -19.924 1.00 79.12 89 VAL A C 1
ATOM 737 O O . VAL A 1 89 ? 2.323 6.856 -20.049 1.00 79.12 89 VAL A O 1
ATOM 740 N N . ASP A 1 90 ? 3.279 4.913 -20.646 1.00 83.69 90 ASP A N 1
ATOM 741 C CA . ASP A 1 90 ? 2.223 4.528 -21.582 1.00 83.69 90 ASP A CA 1
ATOM 742 C C . ASP A 1 90 ? 0.919 4.235 -20.814 1.00 83.69 90 ASP A C 1
ATOM 744 O O . ASP A 1 90 ? 0.894 3.505 -19.817 1.00 83.69 90 ASP A O 1
ATOM 748 N N . GLN A 1 91 ? -0.200 4.766 -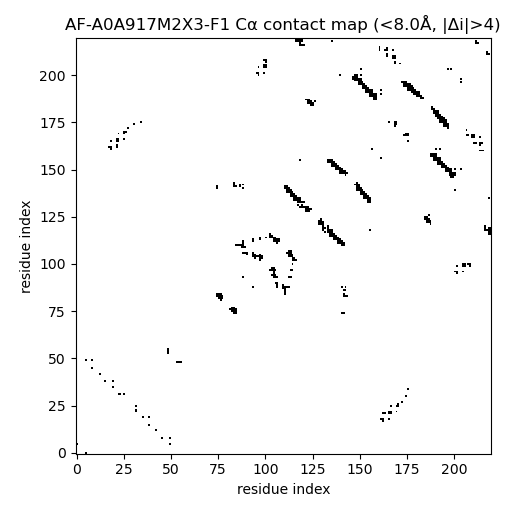21.309 1.00 86.94 91 GLN A N 1
ATOM 749 C CA . GLN A 1 91 ? -1.523 4.450 -20.780 1.00 86.94 91 GLN A CA 1
ATOM 750 C C . GLN A 1 91 ? -1.780 2.931 -20.775 1.00 86.94 91 GLN A C 1
ATOM 752 O O . GLN A 1 91 ? -2.409 2.428 -19.851 1.00 86.94 91 GLN A O 1
ATOM 757 N N . SER A 1 92 ? -1.223 2.179 -21.731 1.00 91.81 92 SER A N 1
ATOM 758 C CA . SER A 1 92 ? -1.337 0.716 -21.812 1.00 91.81 92 SER A CA 1
ATOM 759 C C . SER A 1 92 ? -0.759 -0.012 -20.593 1.00 91.81 92 SER A C 1
ATOM 761 O O . SER A 1 92 ? -1.384 -0.943 -20.073 1.00 91.81 92 SER A O 1
ATOM 763 N N . ILE A 1 93 ? 0.422 0.394 -20.102 1.00 94.00 93 ILE A N 1
ATOM 764 C CA . ILE A 1 93 ? 0.998 -0.205 -18.888 1.00 94.00 93 ILE A CA 1
ATOM 765 C C . ILE A 1 93 ? 0.227 0.252 -17.648 1.00 94.00 93 ILE A C 1
ATOM 767 O O . ILE A 1 93 ? -0.048 -0.566 -16.772 1.00 94.00 93 ILE A O 1
ATOM 771 N N . CYS A 1 94 ? -0.218 1.512 -17.616 1.00 95.88 94 CYS A N 1
ATOM 772 C CA . CYS A 1 94 ? -1.006 2.038 -16.506 1.00 95.88 94 CYS A CA 1
ATOM 773 C C . CYS A 1 94 ? -2.383 1.357 -16.379 1.00 95.88 94 CYS A C 1
ATOM 775 O O . CYS A 1 94 ? -2.846 1.076 -15.273 1.00 95.88 94 CYS A O 1
ATOM 777 N N . ASP A 1 95 ? -3.015 1.007 -17.500 1.00 96.56 95 ASP A N 1
ATOM 778 C CA . ASP A 1 95 ? -4.275 0.261 -17.521 1.00 96.56 95 ASP A CA 1
ATOM 779 C C . ASP A 1 95 ? -4.098 -1.163 -16.977 1.00 96.56 95 ASP A C 1
ATOM 781 O O . ASP A 1 95 ? -4.937 -1.646 -16.211 1.00 96.56 95 ASP A O 1
ATOM 785 N N . LYS A 1 96 ? -2.994 -1.840 -17.329 1.00 97.88 96 LYS A N 1
ATOM 786 C CA . LYS A 1 96 ? -2.655 -3.165 -16.776 1.00 97.88 96 LYS A CA 1
ATOM 787 C C . LYS A 1 96 ? -2.384 -3.089 -15.278 1.00 97.88 96 LYS A C 1
ATOM 789 O O . LYS A 1 96 ? -2.925 -3.899 -14.534 1.00 97.88 96 LYS A O 1
ATOM 794 N N . PHE A 1 97 ? -1.600 -2.101 -14.857 1.00 98.00 97 PHE A N 1
ATOM 795 C CA . PHE A 1 97 ? -1.291 -1.831 -13.457 1.00 98.00 97 PHE A CA 1
ATOM 796 C C . PHE A 1 97 ? -2.572 -1.629 -12.633 1.00 98.00 97 PHE A C 1
ATOM 798 O O . PHE A 1 97 ? -2.800 -2.326 -11.646 1.00 98.00 97 PHE A O 1
ATOM 805 N N . GLY A 1 98 ? -3.478 -0.765 -13.108 1.00 97.44 98 GLY A N 1
ATOM 806 C CA . GLY A 1 98 ? -4.799 -0.577 -12.506 1.00 97.44 98 GLY A CA 1
ATOM 807 C C . GLY A 1 98 ? -5.618 -1.863 -12.445 1.00 97.44 98 GLY A C 1
ATOM 808 O O . GLY A 1 98 ? -6.189 -2.178 -11.404 1.00 97.44 98 GLY A O 1
ATOM 809 N N . LYS A 1 99 ? -5.629 -2.643 -13.529 1.00 98.00 99 LYS A N 1
ATOM 810 C CA . LYS A 1 99 ? -6.372 -3.906 -13.598 1.00 98.00 99 LYS A CA 1
ATOM 811 C C . LYS A 1 99 ? -5.891 -4.937 -12.573 1.00 98.00 99 LYS A C 1
ATOM 813 O O . LYS A 1 99 ? -6.738 -5.602 -11.983 1.00 98.00 99 LYS A O 1
ATOM 818 N N . ILE A 1 100 ? -4.579 -5.077 -12.367 1.00 98.38 100 ILE A N 1
ATOM 819 C CA . ILE A 1 100 ? -4.006 -6.002 -11.371 1.00 98.38 100 ILE A CA 1
ATOM 820 C C . ILE A 1 100 ? -4.478 -5.624 -9.965 1.00 98.38 100 ILE A C 1
ATOM 822 O O . ILE A 1 100 ? -4.943 -6.478 -9.217 1.00 98.38 100 ILE A O 1
ATOM 826 N N . LEU A 1 101 ? -4.457 -4.329 -9.646 1.00 97.44 101 LEU A N 1
ATOM 827 C CA . LEU A 1 101 ? -4.890 -3.813 -8.348 1.00 97.44 101 LEU A CA 1
ATOM 828 C C . LEU A 1 101 ? -6.422 -3.715 -8.204 1.00 97.44 101 LEU A C 1
ATOM 830 O O . LEU A 1 101 ? -6.910 -3.176 -7.215 1.00 97.44 101 LEU A O 1
ATOM 834 N N . ASN A 1 102 ? -7.192 -4.200 -9.186 1.00 96.25 102 ASN A N 1
ATOM 835 C CA . ASN A 1 102 ? -8.651 -4.072 -9.249 1.00 96.25 102 ASN A CA 1
ATOM 836 C C . ASN A 1 102 ? -9.146 -2.614 -9.112 1.00 96.25 102 ASN A C 1
ATOM 838 O O . ASN A 1 102 ? -10.174 -2.334 -8.498 1.00 96.25 102 ASN A O 1
ATOM 842 N N . GLY A 1 103 ? -8.399 -1.675 -9.690 1.00 95.06 103 GLY A N 1
ATOM 843 C CA . GLY A 1 103 ? -8.701 -0.250 -9.696 1.00 95.06 103 GLY A CA 1
ATOM 844 C C . GLY A 1 103 ? -8.580 0.366 -11.088 1.00 95.06 103 GLY A C 1
ATOM 845 O O . GLY A 1 103 ? -8.428 -0.314 -12.105 1.00 95.06 103 GLY A O 1
ATOM 846 N N . LYS A 1 104 ? -8.655 1.697 -11.145 1.00 95.19 104 LYS A N 1
ATOM 847 C CA . LYS A 1 104 ? -8.484 2.454 -12.388 1.00 95.19 104 LYS A CA 1
ATOM 848 C C . LYS A 1 104 ? -7.139 3.170 -12.391 1.00 95.19 104 LYS A C 1
ATOM 850 O O . LYS A 1 104 ? -6.955 4.123 -11.636 1.00 95.19 104 LYS A O 1
ATOM 855 N N . GLY A 1 105 ? -6.245 2.736 -13.276 1.00 94.69 105 GLY A N 1
ATOM 856 C CA . GLY A 1 105 ? -4.998 3.436 -13.566 1.00 94.69 105 GLY A CA 1
ATOM 857 C C . GLY A 1 105 ? -5.263 4.805 -14.182 1.00 94.69 105 GLY A C 1
ATOM 858 O O . GLY A 1 105 ? -6.120 4.961 -15.057 1.00 94.69 105 GLY A O 1
ATOM 859 N N . LYS A 1 106 ? -4.535 5.813 -13.711 1.00 93.75 106 LYS A N 1
ATOM 860 C CA . LYS A 1 106 ? -4.548 7.161 -14.266 1.00 93.75 106 LYS A CA 1
ATOM 861 C C . LYS A 1 106 ? -3.118 7.652 -14.429 1.00 93.75 106 LYS A C 1
ATOM 863 O O . LYS A 1 106 ? -2.383 7.738 -13.448 1.00 93.75 106 LYS A O 1
ATOM 868 N N . VAL A 1 107 ? -2.769 8.023 -15.657 1.00 90.75 107 VAL A N 1
ATOM 869 C CA . VAL A 1 107 ? -1.518 8.722 -15.939 1.00 90.75 107 VAL A CA 1
ATOM 870 C C . VAL A 1 107 ? -1.673 10.199 -15.553 1.00 90.75 107 VAL A C 1
ATOM 872 O O . VAL A 1 107 ? -2.629 10.866 -15.958 1.00 90.75 107 VAL A O 1
ATOM 875 N N . GLU A 1 108 ? -0.755 10.695 -14.730 1.00 84.00 108 GLU A N 1
ATOM 876 C CA . GLU A 1 108 ? -0.621 12.086 -14.300 1.00 84.00 108 GLU A CA 1
ATOM 877 C C . GLU A 1 108 ? 0.671 12.655 -14.914 1.00 84.00 108 GLU A C 1
ATOM 879 O O . GLU A 1 108 ? 1.728 12.027 -14.853 1.00 84.00 108 GLU A O 1
ATOM 884 N N . ASP A 1 109 ? 0.560 13.808 -15.585 1.00 76.81 109 ASP A N 1
ATOM 885 C CA . ASP A 1 109 ? 1.665 14.544 -16.227 1.00 76.81 109 ASP A CA 1
ATOM 886 C C . ASP A 1 109 ? 2.578 13.715 -17.157 1.00 76.81 109 ASP A C 1
ATOM 888 O O . ASP A 1 109 ? 3.735 14.058 -17.381 1.00 76.81 109 ASP A O 1
ATOM 892 N N . ASN A 1 110 ? 2.038 12.641 -17.745 1.00 75.50 110 ASN A N 1
ATOM 893 C CA . ASN A 1 110 ? 2.727 11.672 -18.611 1.00 75.50 110 ASN A CA 1
ATOM 894 C C . ASN A 1 110 ? 3.892 10.900 -17.960 1.00 75.50 110 ASN A C 1
ATOM 896 O O . ASN A 1 110 ? 4.523 10.105 -18.649 1.00 75.50 110 ASN A O 1
ATOM 900 N N . SER A 1 111 ? 4.170 11.075 -16.667 1.00 81.31 111 SER A N 1
ATOM 901 C CA . SER A 1 111 ? 5.337 10.471 -16.001 1.00 81.31 111 SER A CA 1
ATOM 902 C C . SER A 1 111 ? 4.993 9.596 -14.797 1.00 81.31 111 SER A C 1
ATOM 904 O O . SER A 1 111 ? 5.845 8.841 -14.337 1.00 81.31 111 SER A O 1
ATOM 906 N N . VAL A 1 112 ? 3.760 9.677 -14.287 1.00 89.19 112 VAL A N 1
ATOM 907 C CA . VAL A 1 112 ? 3.318 8.920 -13.110 1.00 89.19 112 VAL A CA 1
ATOM 908 C C . VAL A 1 112 ? 2.045 8.162 -13.448 1.00 89.19 112 VAL A C 1
ATOM 910 O O . VAL A 1 112 ? 1.078 8.764 -13.909 1.00 89.19 112 VAL A O 1
ATOM 913 N N . CYS A 1 113 ? 1.996 6.859 -13.186 1.00 94.31 113 CYS A N 1
ATOM 914 C CA . CYS A 1 113 ? 0.729 6.131 -13.137 1.00 94.31 113 CYS A CA 1
ATOM 915 C C . CYS A 1 113 ? 0.306 5.972 -11.682 1.00 94.31 113 CYS A C 1
ATOM 917 O O . CYS A 1 113 ? 1.093 5.492 -10.873 1.00 94.31 113 CYS A O 1
ATOM 919 N N . SER A 1 114 ? -0.934 6.331 -11.351 1.00 95.19 114 SER A N 1
ATOM 920 C CA . SER A 1 114 ? -1.498 6.104 -10.018 1.00 95.19 114 SER A CA 1
ATOM 921 C C . SER A 1 114 ? -2.833 5.372 -10.071 1.00 95.19 114 SER A C 1
ATOM 923 O O . SER A 1 114 ? -3.606 5.499 -11.025 1.00 95.19 114 SER A O 1
ATOM 925 N N . VAL A 1 115 ? -3.112 4.619 -9.012 1.00 96.75 115 VAL A N 1
ATOM 926 C CA . VAL A 1 115 ? -4.382 3.947 -8.753 1.00 96.75 115 VAL A CA 1
ATOM 927 C C . VAL A 1 115 ? -4.811 4.324 -7.345 1.00 96.75 115 VAL A C 1
ATOM 929 O O . VAL A 1 115 ? -4.110 4.047 -6.374 1.00 96.75 115 VAL A O 1
ATOM 932 N N . LYS A 1 116 ? -5.964 4.983 -7.245 1.00 95.31 116 LYS A N 1
ATOM 933 C CA . LYS A 1 116 ? -6.509 5.495 -5.984 1.00 95.31 116 LYS A CA 1
ATOM 934 C C . LYS A 1 116 ? -7.730 4.679 -5.595 1.00 95.31 116 LYS A C 1
ATOM 936 O O . LYS A 1 116 ? -8.614 4.469 -6.422 1.00 95.31 116 LYS A O 1
ATOM 941 N N . PHE A 1 117 ? -7.784 4.291 -4.331 1.00 94.56 117 PHE A N 1
ATOM 942 C CA . PHE A 1 117 ? -8.850 3.494 -3.740 1.00 94.56 117 PHE A CA 1
ATOM 943 C C . PHE A 1 117 ? -9.494 4.239 -2.588 1.00 94.56 117 PHE A C 1
ATOM 945 O O . PHE A 1 117 ? -8.818 4.937 -1.823 1.00 94.56 117 PHE A O 1
ATOM 952 N N . LYS A 1 118 ? -10.796 4.032 -2.408 1.00 91.69 118 LYS A N 1
ATOM 953 C CA . LYS A 1 118 ? -11.478 4.463 -1.194 1.00 91.69 118 LYS A CA 1
ATOM 954 C C . LYS A 1 118 ? -11.396 3.356 -0.142 1.00 91.69 118 LYS A C 1
ATOM 956 O O . LYS A 1 118 ? -11.630 2.184 -0.426 1.00 91.69 118 LYS A O 1
ATOM 961 N N . ARG A 1 119 ? -11.120 3.745 1.104 1.00 91.06 119 ARG A N 1
ATOM 962 C CA . ARG A 1 119 ? -11.253 2.883 2.286 1.00 91.06 119 ARG A CA 1
ATOM 963 C C . ARG A 1 119 ? -12.549 3.256 3.010 1.00 91.06 119 ARG A C 1
ATOM 965 O O . ARG A 1 119 ? -12.588 4.258 3.721 1.00 91.06 119 ARG A O 1
ATOM 972 N N . ASP A 1 120 ? -13.619 2.479 2.832 1.00 89.12 120 ASP A N 1
ATOM 973 C CA . ASP A 1 120 ? -14.930 2.754 3.455 1.00 89.12 120 ASP A CA 1
ATOM 974 C C . ASP A 1 120 ? -14.984 2.280 4.920 1.00 89.12 120 ASP A C 1
ATOM 976 O O . ASP A 1 120 ? -15.829 1.487 5.330 1.00 89.12 120 ASP A O 1
ATOM 980 N N . ILE A 1 121 ? -14.019 2.740 5.717 1.00 89.38 121 ILE A N 1
ATOM 981 C CA . ILE A 1 121 ? -13.893 2.385 7.129 1.00 89.38 121 ILE A CA 1
ATOM 982 C C . ILE A 1 121 ? -14.892 3.228 7.939 1.00 89.38 121 ILE A C 1
ATOM 984 O O . ILE A 1 121 ? -14.850 4.459 7.849 1.00 89.38 121 ILE A O 1
ATOM 988 N N . PRO A 1 122 ? -15.775 2.614 8.752 1.00 87.00 122 PRO A N 1
ATOM 989 C CA . PRO A 1 122 ? -16.745 3.338 9.567 1.00 87.00 122 PRO A CA 1
ATOM 990 C C . PRO A 1 122 ? -16.069 3.933 10.808 1.00 87.00 122 PRO A C 1
ATOM 992 O O . PRO A 1 122 ? -16.196 3.407 11.912 1.00 87.00 122 PRO A O 1
ATOM 995 N N . VAL A 1 123 ? -15.345 5.036 10.629 1.00 88.06 123 VAL A N 1
ATOM 996 C CA . VAL A 1 123 ? -14.690 5.739 11.736 1.00 88.06 123 VAL A CA 1
ATOM 997 C C . VAL A 1 123 ? -15.598 6.792 12.339 1.00 88.06 123 VAL A C 1
ATOM 999 O O . VAL A 1 123 ? -16.457 7.367 11.665 1.00 88.06 123 VAL A O 1
ATOM 1002 N N . LYS A 1 124 ? -15.333 7.139 13.593 1.00 85.56 124 LYS A N 1
ATOM 1003 C CA . LYS A 1 124 ? -15.852 8.337 14.236 1.00 85.56 124 LYS A CA 1
ATOM 1004 C C . LYS A 1 124 ? -14.724 9.297 14.581 1.00 85.56 124 LYS A C 1
ATOM 1006 O O . LYS A 1 124 ? -13.732 8.913 15.187 1.00 85.56 124 LYS A O 1
ATOM 1011 N N . PHE A 1 125 ? -14.947 10.571 14.285 1.00 82.38 125 PHE A N 1
ATOM 1012 C CA . PHE A 1 125 ? -14.171 11.689 14.810 1.00 82.38 125 PHE A CA 1
ATOM 1013 C C . PHE A 1 125 ? -14.992 12.355 15.906 1.00 82.38 125 PHE A C 1
ATOM 1015 O O . PHE A 1 125 ? -16.074 12.883 15.634 1.00 82.38 125 PHE A O 1
ATOM 1022 N N . LYS A 1 126 ? -14.523 12.306 17.158 1.00 78.62 126 LYS A N 1
ATOM 1023 C CA . LYS A 1 126 ? -15.255 12.865 18.315 1.00 78.62 126 LYS A CA 1
ATOM 1024 C C . LYS A 1 126 ? -16.730 12.412 18.369 1.00 78.62 126 LYS A C 1
ATOM 1026 O O . LYS A 1 126 ? -17.638 13.213 18.596 1.00 78.62 126 LYS A O 1
ATOM 1031 N N . GLY A 1 127 ? -16.981 11.134 18.075 1.00 81.94 127 GLY A N 1
ATOM 1032 C CA . GLY A 1 127 ? -18.323 10.539 18.056 1.00 81.94 127 GLY A CA 1
ATOM 1033 C C . GLY A 1 127 ? -19.167 10.817 16.802 1.00 81.94 127 GLY A C 1
ATOM 1034 O O . GLY A 1 127 ? -20.302 10.345 16.727 1.00 81.94 127 GLY A O 1
ATOM 1035 N N . LYS A 1 128 ? -18.653 11.550 15.805 1.00 85.88 128 LYS A N 1
ATOM 1036 C CA . LYS A 1 128 ? -19.333 11.786 14.520 1.00 85.88 128 LYS A CA 1
ATOM 1037 C C . LYS A 1 128 ? -18.781 10.864 13.430 1.00 85.88 128 LYS A C 1
ATOM 1039 O O . LYS A 1 128 ? -17.567 10.856 13.247 1.00 85.88 128 LYS A O 1
ATOM 1044 N N . PRO A 1 129 ? -19.632 10.117 12.705 1.00 88.88 129 PRO A N 1
ATOM 1045 C CA . PRO A 1 129 ? -19.164 9.196 11.678 1.00 88.88 129 PRO A CA 1
ATOM 1046 C C . PRO A 1 129 ? -18.531 9.936 10.494 1.00 88.88 129 PRO A C 1
ATOM 1048 O O . PRO A 1 129 ? -18.986 11.017 10.117 1.00 88.88 129 PRO A O 1
ATOM 1051 N N . SER A 1 130 ? -17.513 9.329 9.890 1.00 83.81 130 SER A N 1
ATOM 1052 C CA . SER A 1 130 ? -16.887 9.762 8.641 1.00 83.81 130 SER A CA 1
ATOM 1053 C C . SER A 1 130 ? -16.461 8.542 7.827 1.00 83.81 130 SER A C 1
ATOM 1055 O O . SER A 1 130 ? -16.097 7.517 8.391 1.00 83.81 130 SER A O 1
ATOM 1057 N N . THR A 1 131 ? -16.501 8.651 6.502 1.00 76.44 131 THR A N 1
ATOM 1058 C CA . THR A 1 131 ? -15.974 7.624 5.580 1.00 76.44 131 THR A CA 1
ATOM 1059 C C . THR A 1 131 ? -15.156 8.228 4.439 1.00 76.44 131 THR A C 1
ATOM 1061 O O . THR A 1 131 ? -14.786 7.543 3.491 1.00 76.44 131 THR A O 1
ATOM 1064 N N . THR A 1 132 ? -14.897 9.537 4.478 1.00 70.94 132 THR A N 1
ATOM 1065 C CA . THR A 1 132 ? -14.319 10.280 3.345 1.00 70.94 132 THR A CA 1
ATOM 1066 C C . THR A 1 132 ? -12.820 10.503 3.465 1.00 70.94 132 THR A C 1
ATOM 1068 O O . THR A 1 132 ? -12.220 11.061 2.556 1.00 70.94 132 THR A O 1
ATOM 1071 N N . VAL A 1 133 ? -12.229 10.148 4.603 1.00 72.50 133 VAL A N 1
ATOM 1072 C CA . VAL A 1 133 ? -10.876 10.589 4.965 1.00 72.50 133 VAL A CA 1
ATOM 1073 C C . VAL A 1 133 ? -9.815 9.564 4.569 1.00 72.50 133 VAL A C 1
ATOM 1075 O O . VAL A 1 133 ? -8.655 9.919 4.399 1.00 72.50 133 VAL A O 1
ATOM 1078 N N . PHE A 1 134 ? -10.203 8.303 4.389 1.00 82.12 134 PHE A N 1
ATOM 1079 C CA . PHE A 1 134 ? -9.257 7.209 4.222 1.00 82.12 134 PHE A CA 1
ATOM 1080 C C . PHE A 1 134 ? -9.184 6.745 2.780 1.00 82.12 134 PHE A C 1
ATOM 1082 O O . PHE A 1 134 ? -10.198 6.546 2.102 1.00 82.12 134 PHE A O 1
ATOM 1089 N N . SER A 1 135 ? -7.957 6.532 2.333 1.00 87.38 135 SER A N 1
ATOM 1090 C CA . SER A 1 135 ? -7.665 6.070 0.989 1.00 87.38 135 SER A CA 1
ATOM 1091 C C . SER A 1 135 ? -6.485 5.112 1.005 1.00 87.38 135 SER A C 1
ATOM 1093 O O . SER A 1 135 ? -5.763 5.001 1.999 1.00 87.38 135 SER A O 1
ATOM 1095 N N . ALA A 1 136 ? -6.340 4.395 -0.098 1.00 93.88 136 ALA A N 1
ATOM 1096 C CA . ALA A 1 136 ? -5.073 3.812 -0.484 1.00 93.88 136 ALA A CA 1
ATOM 1097 C C . ALA A 1 136 ? -4.688 4.403 -1.837 1.00 93.88 136 ALA A C 1
ATOM 1099 O O . ALA A 1 136 ? -5.556 4.701 -2.663 1.00 93.88 136 ALA A O 1
ATOM 1100 N N . ASN A 1 137 ? -3.401 4.580 -2.066 1.00 95.31 137 ASN A N 1
ATOM 1101 C CA . ASN A 1 137 ? -2.885 5.059 -3.331 1.00 95.31 137 ASN A CA 1
ATOM 1102 C C . ASN A 1 137 ? -1.626 4.270 -3.657 1.00 95.31 137 ASN A C 1
ATOM 1104 O O . ASN A 1 137 ? -0.753 4.105 -2.813 1.00 95.31 137 ASN A O 1
ATOM 1108 N N . VAL A 1 138 ? -1.565 3.759 -4.878 1.00 97.69 138 VAL A N 1
ATOM 1109 C CA . VAL A 1 138 ? -0.459 2.941 -5.369 1.00 97.69 138 VAL A CA 1
ATOM 1110 C C . VAL A 1 138 ? -0.024 3.538 -6.693 1.00 97.69 138 VAL A C 1
ATOM 1112 O O . VAL A 1 138 ? -0.863 3.801 -7.557 1.00 97.69 138 VAL A O 1
ATOM 1115 N N . LEU A 1 139 ? 1.266 3.803 -6.846 1.00 96.31 139 LEU A N 1
ATOM 1116 C CA . LEU A 1 139 ? 1.803 4.479 -8.014 1.00 96.31 139 LEU A CA 1
ATOM 1117 C C . LEU A 1 139 ? 3.172 3.945 -8.406 1.00 96.31 139 LEU A C 1
ATOM 1119 O O . LEU A 1 139 ? 3.883 3.358 -7.590 1.00 96.31 139 LEU A O 1
ATOM 1123 N N . PHE A 1 140 ? 3.540 4.220 -9.651 1.00 95.38 140 PHE A N 1
ATOM 1124 C CA . PHE A 1 140 ? 4.912 4.099 -10.113 1.00 95.38 140 PHE A CA 1
ATOM 1125 C C . PHE A 1 140 ? 5.313 5.315 -10.949 1.00 95.38 140 PHE A C 1
ATOM 1127 O O . PHE A 1 140 ? 4.478 5.934 -11.622 1.00 95.38 140 PHE A O 1
ATOM 1134 N N . GLU A 1 141 ? 6.601 5.634 -10.906 1.00 90.00 141 GLU A N 1
ATOM 1135 C CA . GLU A 1 141 ? 7.245 6.691 -11.685 1.00 90.00 141 GLU A CA 1
ATOM 1136 C C . GLU A 1 141 ? 8.706 6.325 -11.998 1.00 90.00 141 GLU A C 1
ATOM 1138 O O . GLU A 1 141 ? 9.205 5.296 -11.544 1.00 90.00 141 GLU A O 1
ATOM 1143 N N . SER A 1 142 ? 9.390 7.150 -12.796 1.00 87.06 142 SER A N 1
ATOM 1144 C CA . SER A 1 142 ? 10.811 6.960 -13.141 1.00 87.06 142 SER A CA 1
ATOM 1145 C C . SER A 1 142 ? 11.138 5.579 -13.740 1.00 87.06 142 SER A C 1
ATOM 1147 O O . SER A 1 142 ? 12.110 4.949 -13.337 1.00 87.06 142 SER A O 1
ATOM 1149 N N . LEU A 1 143 ? 10.324 5.100 -14.691 1.00 87.75 143 LEU A N 1
ATOM 1150 C CA . LEU A 1 143 ? 10.552 3.823 -15.386 1.00 87.75 143 LEU A CA 1
ATOM 1151 C C . LEU A 1 143 ? 11.886 3.849 -16.160 1.00 87.75 143 LEU A C 1
ATOM 1153 O O . LEU A 1 143 ? 12.082 4.746 -16.986 1.00 87.75 143 LEU A O 1
ATOM 1157 N N . ASP A 1 144 ? 12.769 2.882 -15.904 1.00 85.94 144 ASP A N 1
ATOM 1158 C CA . ASP 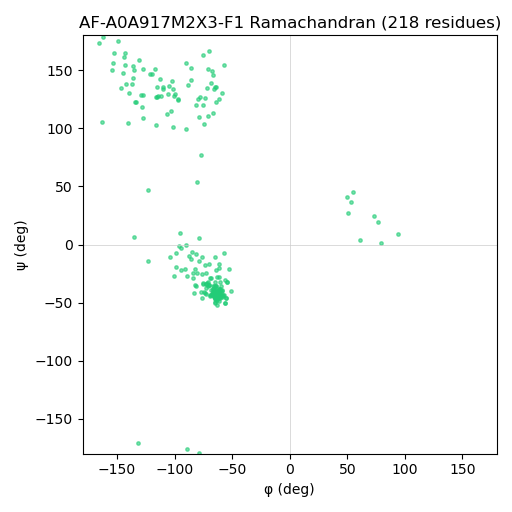A 1 144 ? 14.109 2.759 -16.494 1.00 85.94 144 ASP A CA 1
ATOM 1159 C C . ASP A 1 144 ? 14.145 1.945 -17.816 1.00 85.94 144 ASP A C 1
ATOM 1161 O O . ASP A 1 144 ? 13.095 1.655 -18.400 1.00 85.94 144 ASP A O 1
ATOM 1165 N N . GLU A 1 145 ? 15.336 1.698 -18.398 1.00 85.00 145 GLU A N 1
ATOM 1166 C CA . GLU A 1 145 ? 15.446 1.005 -19.706 1.00 85.00 145 GLU A CA 1
ATOM 1167 C C . GLU A 1 145 ? 15.310 -0.509 -19.521 1.00 85.00 145 GLU A C 1
ATOM 1169 O O . GLU A 1 145 ? 14.889 -1.233 -20.426 1.00 85.00 145 GLU A O 1
ATOM 1174 N N . GLU A 1 146 ? 15.633 -0.961 -18.317 1.00 88.06 146 GLU A N 1
ATOM 1175 C CA . GLU A 1 146 ? 15.574 -2.319 -17.817 1.00 88.06 146 GLU A CA 1
ATOM 1176 C C . GLU A 1 146 ? 14.141 -2.732 -17.438 1.00 88.06 146 GLU A C 1
ATOM 1178 O O . GLU A 1 146 ? 13.852 -3.924 -17.318 1.00 88.06 146 GLU A O 1
ATOM 1183 N N . GLY A 1 147 ? 13.225 -1.767 -17.321 1.00 89.62 147 GLY A N 1
ATOM 1184 C CA . GLY A 1 147 ? 11.809 -1.961 -17.027 1.00 89.62 147 GLY A CA 1
ATOM 1185 C C . GLY A 1 147 ? 11.444 -1.867 -15.544 1.00 89.62 147 GLY A C 1
ATOM 1186 O O . GLY A 1 147 ? 10.295 -2.164 -15.206 1.00 89.62 147 GLY A O 1
ATOM 1187 N N . ASN A 1 148 ? 12.364 -1.448 -14.671 1.00 90.56 148 ASN A N 1
ATOM 1188 C CA . ASN A 1 148 ? 12.080 -1.164 -13.267 1.00 90.56 148 ASN A CA 1
ATOM 1189 C C . ASN A 1 148 ? 11.569 0.263 -13.093 1.00 90.56 148 ASN A C 1
ATOM 1191 O O . ASN A 1 148 ? 11.899 1.167 -13.854 1.00 90.56 148 ASN A O 1
ATOM 1195 N N . ALA A 1 149 ? 10.762 0.475 -12.063 1.00 92.25 149 ALA A N 1
ATOM 1196 C CA . ALA A 1 149 ? 10.267 1.790 -11.693 1.00 92.25 149 ALA A CA 1
ATOM 1197 C C . ALA A 1 149 ? 10.464 2.027 -10.199 1.00 92.25 149 ALA A C 1
ATOM 1199 O O . ALA A 1 149 ? 10.539 1.080 -9.413 1.00 92.25 149 ALA A O 1
ATOM 1200 N N . LEU A 1 150 ? 10.474 3.300 -9.801 1.00 92.25 150 LEU A N 1
ATOM 1201 C CA . LEU A 1 150 ? 10.215 3.653 -8.414 1.00 92.25 150 LEU A CA 1
ATOM 1202 C C . LEU A 1 150 ? 8.731 3.410 -8.144 1.00 92.25 150 LEU A C 1
ATOM 1204 O O . LEU A 1 150 ? 7.865 4.125 -8.653 1.00 92.25 150 LEU A O 1
ATOM 1208 N N . ASN A 1 151 ? 8.451 2.402 -7.332 1.00 95.44 151 ASN A N 1
ATOM 1209 C CA . ASN A 1 151 ? 7.109 2.039 -6.922 1.00 95.44 151 ASN A CA 1
ATOM 1210 C C . ASN A 1 151 ? 6.841 2.560 -5.514 1.00 95.44 151 ASN A C 1
ATOM 1212 O O . ASN A 1 151 ? 7.676 2.404 -4.621 1.00 95.44 151 ASN A O 1
ATOM 1216 N N . ILE A 1 152 ? 5.678 3.173 -5.302 1.00 94.00 152 ILE A N 1
ATOM 1217 C CA . ILE A 1 152 ? 5.283 3.735 -4.009 1.00 94.00 152 ILE A CA 1
ATOM 1218 C C . ILE A 1 152 ? 3.830 3.37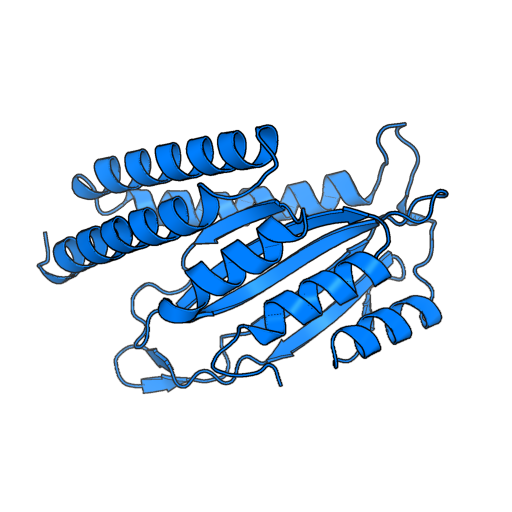5 -3.741 1.00 94.00 152 ILE A C 1
ATOM 1220 O O . ILE A 1 152 ? 2.969 3.487 -4.616 1.00 94.00 152 ILE A O 1
ATOM 1224 N N . GLY A 1 153 ? 3.537 2.996 -2.506 1.00 95.56 153 GLY A N 1
ATOM 1225 C CA . GLY A 1 153 ? 2.174 2.884 -2.031 1.00 95.56 153 GLY A CA 1
ATOM 1226 C C . GLY A 1 153 ? 1.986 3.478 -0.647 1.00 95.56 153 GLY A C 1
ATOM 1227 O O . GLY A 1 153 ? 2.904 3.558 0.168 1.00 95.56 153 GLY A O 1
ATOM 1228 N N . GLU A 1 154 ? 0.760 3.906 -0.401 1.00 94.88 154 GLU A N 1
ATOM 1229 C CA . GLU A 1 154 ? 0.268 4.334 0.897 1.00 94.88 154 GLU A CA 1
ATOM 1230 C C . GLU A 1 154 ? -1.117 3.736 1.130 1.00 94.88 154 GLU A C 1
ATOM 1232 O O . GLU A 1 154 ? -1.927 3.616 0.204 1.00 94.88 154 GLU A O 1
ATOM 1237 N N . ILE A 1 155 ? -1.406 3.357 2.369 1.00 95.38 155 ILE A N 1
ATOM 1238 C CA . ILE A 1 155 ? -2.720 2.843 2.744 1.00 95.38 155 ILE A CA 1
ATOM 1239 C C . ILE A 1 155 ? -3.081 3.232 4.174 1.00 95.38 155 ILE A C 1
ATOM 1241 O O . ILE A 1 155 ? -2.283 3.079 5.096 1.00 95.38 155 ILE A O 1
ATOM 1245 N N . ALA A 1 156 ? -4.317 3.698 4.350 1.00 93.06 156 ALA A N 1
ATOM 1246 C CA . ALA A 1 156 ? -4.958 3.811 5.652 1.00 93.06 156 ALA A CA 1
ATOM 1247 C C . ALA A 1 156 ? -5.543 2.453 6.082 1.00 93.06 156 ALA A C 1
ATOM 1249 O O . ALA A 1 156 ? -6.429 1.899 5.420 1.00 93.06 156 ALA A O 1
ATOM 1250 N N . LEU A 1 157 ? -5.072 1.942 7.211 1.00 90.62 157 LEU A N 1
ATOM 1251 C CA . LEU A 1 157 ? -5.414 0.653 7.798 1.00 90.62 157 LEU A CA 1
ATOM 1252 C C . LEU A 1 157 ? -6.079 0.836 9.155 1.00 90.62 157 LEU A C 1
ATOM 1254 O O . LEU A 1 157 ? -5.793 1.782 9.889 1.00 90.62 157 LEU A O 1
ATOM 1258 N N . LEU A 1 158 ? -6.942 -0.106 9.509 1.00 89.56 158 LEU A N 1
ATOM 1259 C CA . LEU A 1 158 ? -7.312 -0.302 10.902 1.00 89.56 1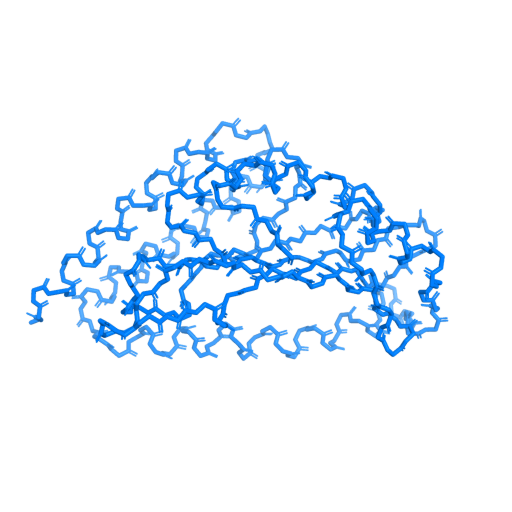58 LEU A CA 1
ATOM 1260 C C . LEU A 1 158 ? -6.099 -0.822 11.680 1.0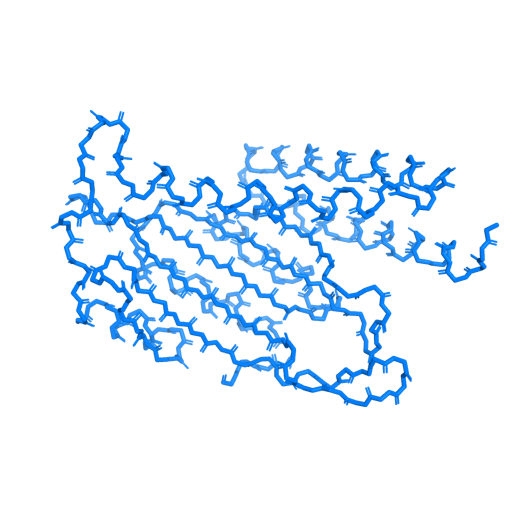0 89.56 158 LEU A C 1
ATOM 1262 O O . LEU A 1 158 ? -5.282 -1.560 11.131 1.00 89.56 158 LEU A O 1
ATOM 1266 N N . GLN A 1 159 ? -6.006 -0.485 12.967 1.00 81.44 159 GLN A N 1
ATOM 1267 C CA . GLN A 1 159 ? -4.914 -0.957 13.827 1.00 81.44 159 GLN A CA 1
ATOM 1268 C C . GLN A 1 159 ? -4.723 -2.487 13.775 1.00 81.44 159 GLN A C 1
ATOM 1270 O O . GLN A 1 159 ? -3.587 -2.953 13.714 1.00 81.44 159 GLN A O 1
ATOM 1275 N N . ASP A 1 160 ? -5.819 -3.254 13.732 1.00 82.19 160 ASP A N 1
ATOM 1276 C CA . ASP A 1 160 ? -5.823 -4.724 13.667 1.00 82.19 160 ASP A CA 1
ATOM 1277 C C . ASP A 1 160 ? -5.420 -5.293 12.291 1.00 82.19 160 ASP A C 1
ATOM 1279 O O . ASP A 1 160 ? -5.057 -6.463 12.190 1.00 82.19 160 ASP A O 1
ATOM 1283 N N . GLU A 1 161 ? -5.458 -4.491 11.222 1.00 91.44 161 GLU A N 1
ATOM 1284 C CA . GLU A 1 161 ? -5.024 -4.902 9.879 1.00 91.44 161 GLU A CA 1
ATOM 1285 C C . GLU A 1 161 ? -3.506 -4.758 9.683 1.00 91.44 161 GLU A C 1
ATOM 1287 O O . GLU A 1 161 ? -2.934 -5.453 8.838 1.00 91.44 161 GLU A O 1
ATOM 1292 N N . VAL A 1 162 ? -2.841 -3.880 10.449 1.00 83.62 162 VAL A N 1
ATOM 1293 C CA . VAL A 1 162 ? -1.436 -3.513 10.200 1.00 83.62 162 VAL A CA 1
ATOM 1294 C C . VAL A 1 162 ? -0.464 -4.691 10.292 1.00 83.62 162 VAL A C 1
ATOM 1296 O O . VAL A 1 162 ? 0.315 -4.845 9.351 1.00 83.62 162 VAL A O 1
ATOM 1299 N N . PRO A 1 163 ? -0.480 -5.544 11.338 1.00 81.38 163 PRO A N 1
ATOM 1300 C CA . PRO A 1 163 ? 0.516 -6.609 11.466 1.00 81.38 163 PRO A CA 1
ATOM 1301 C C . PRO A 1 163 ? 0.495 -7.579 10.278 1.00 81.38 163 PRO A C 1
ATOM 1303 O O . PRO A 1 163 ? 1.541 -7.904 9.719 1.00 81.38 163 PRO A O 1
ATOM 1306 N N . ASN A 1 164 ? -0.703 -7.976 9.832 1.00 85.56 164 ASN A N 1
ATOM 1307 C CA . ASN A 1 164 ? -0.863 -8.877 8.689 1.00 85.56 164 ASN A CA 1
ATOM 1308 C C . ASN A 1 164 ? -0.452 -8.208 7.374 1.00 85.56 164 ASN A C 1
ATOM 1310 O O . ASN A 1 164 ? 0.252 -8.824 6.579 1.00 85.56 164 ASN A O 1
ATOM 1314 N N . PHE A 1 165 ? -0.847 -6.948 7.163 1.00 91.62 165 PHE A N 1
ATOM 1315 C CA . PHE A 1 165 ? -0.480 -6.209 5.957 1.00 91.62 165 PHE A CA 1
ATOM 1316 C C . PHE A 1 165 ? 1.038 -6.000 5.855 1.00 91.62 165 PHE A C 1
ATOM 1318 O O . PHE A 1 165 ? 1.632 -6.262 4.813 1.00 91.62 165 PHE A O 1
ATOM 1325 N N . VAL A 1 166 ? 1.678 -5.559 6.946 1.00 82.81 166 VAL A N 1
ATOM 1326 C CA . VAL A 1 166 ? 3.130 -5.317 7.004 1.00 82.81 166 VAL A CA 1
ATOM 1327 C C . VAL A 1 166 ? 3.903 -6.610 6.786 1.00 82.81 166 VAL A C 1
ATOM 1329 O O . VAL A 1 166 ? 4.858 -6.623 6.013 1.00 82.81 166 VAL A O 1
ATOM 1332 N N . LYS A 1 167 ? 3.472 -7.705 7.418 1.00 81.88 167 LYS A N 1
ATOM 1333 C CA . LYS A 1 167 ? 4.085 -9.017 7.219 1.00 81.88 167 LYS A CA 1
ATOM 1334 C C . LYS A 1 167 ? 4.000 -9.472 5.763 1.00 81.88 167 LYS A C 1
ATOM 1336 O O . LYS A 1 167 ? 4.998 -9.934 5.221 1.00 81.88 167 LYS A O 1
ATOM 1341 N N . GLU A 1 168 ? 2.833 -9.334 5.138 1.00 91.38 168 GLU A N 1
ATOM 1342 C CA . GLU A 1 168 ? 2.614 -9.766 3.755 1.00 91.38 168 GLU A CA 1
ATOM 1343 C C . GLU A 1 168 ? 3.413 -8.925 2.754 1.00 91.38 168 GLU A C 1
ATOM 1345 O O . GLU A 1 168 ? 4.011 -9.468 1.828 1.00 91.38 168 GLU A O 1
ATOM 1350 N N . ILE A 1 169 ? 3.462 -7.601 2.929 1.00 88.44 169 ILE A N 1
ATOM 1351 C CA . ILE A 1 169 ? 4.179 -6.739 1.985 1.00 88.44 169 ILE A CA 1
ATOM 1352 C C . ILE A 1 169 ? 5.699 -6.872 2.137 1.00 88.44 169 ILE A C 1
ATOM 1354 O O . ILE A 1 169 ? 6.405 -7.017 1.139 1.00 88.44 169 ILE A O 1
ATOM 1358 N N . ALA A 1 170 ? 6.201 -6.932 3.374 1.00 80.62 170 ALA A N 1
ATOM 1359 C CA . ALA A 1 170 ? 7.624 -7.120 3.632 1.00 80.62 170 ALA A CA 1
ATOM 1360 C C . ALA A 1 170 ? 8.090 -8.540 3.270 1.00 80.62 170 ALA A C 1
ATOM 1362 O O . ALA A 1 170 ? 9.173 -8.718 2.725 1.00 80.62 170 ALA A O 1
ATOM 1363 N N . GLY A 1 171 ? 7.245 -9.559 3.469 1.00 79.75 171 GLY A N 1
ATOM 1364 C CA . GLY A 1 171 ? 7.517 -10.933 3.032 1.00 79.75 171 GLY A CA 1
ATOM 1365 C C . GLY A 1 171 ? 7.681 -11.085 1.515 1.00 79.75 171 GLY A C 1
ATOM 1366 O O . GLY A 1 171 ? 8.293 -12.047 1.059 1.00 79.75 171 GLY A O 1
ATOM 1367 N N . GLN A 1 172 ? 7.182 -10.125 0.734 1.00 90.81 172 GLN A N 1
ATOM 1368 C CA . GLN A 1 172 ? 7.331 -10.069 -0.723 1.00 90.81 172 GLN A CA 1
ATOM 1369 C C . GLN A 1 172 ? 8.511 -9.184 -1.182 1.00 90.81 172 GLN A C 1
ATOM 1371 O O . GLN A 1 172 ? 8.649 -8.913 -2.382 1.00 90.81 172 GLN A O 1
ATOM 1376 N N . GLY A 1 173 ? 9.366 -8.748 -0.247 1.00 81.12 173 GLY A N 1
ATOM 1377 C CA . GLY A 1 173 ? 10.541 -7.910 -0.511 1.00 81.12 173 GLY A CA 1
ATOM 1378 C C . GLY A 1 173 ? 10.199 -6.457 -0.843 1.00 81.12 173 GLY A C 1
ATOM 1379 O O . GLY A 1 173 ? 10.942 -5.800 -1.569 1.00 81.12 173 GLY A O 1
ATOM 1380 N N . ILE A 1 174 ? 9.037 -5.967 -0.392 1.00 83.75 174 ILE A N 1
ATOM 1381 C CA . ILE A 1 174 ? 8.674 -4.552 -0.502 1.00 83.75 174 ILE A CA 1
ATOM 1382 C C . ILE A 1 174 ? 9.000 -3.862 0.822 1.00 83.75 174 ILE A C 1
ATOM 1384 O O . ILE A 1 174 ? 8.488 -4.220 1.886 1.00 83.75 174 ILE A O 1
ATOM 1388 N N . VAL A 1 175 ? 9.802 -2.804 0.744 1.00 81.12 175 VAL A N 1
ATOM 1389 C CA . VAL A 1 175 ? 10.281 -2.072 1.914 1.00 81.12 175 VAL A CA 1
ATOM 1390 C C . VAL A 1 175 ? 9.160 -1.229 2.513 1.00 81.12 175 VAL A C 1
ATOM 1392 O O . VAL A 1 175 ? 8.590 -0.359 1.851 1.00 81.12 175 VAL A O 1
ATOM 1395 N N . VAL A 1 176 ? 8.905 -1.400 3.811 1.00 78.56 176 VAL A N 1
ATOM 1396 C CA . VAL A 1 176 ? 8.032 -0.500 4.580 1.00 78.56 176 VAL A CA 1
ATOM 1397 C C . VAL A 1 176 ? 8.815 0.768 4.946 1.00 78.56 176 VAL A C 1
ATOM 1399 O O . VAL A 1 176 ? 9.762 0.772 5.741 1.00 78.56 176 VAL A O 1
ATOM 1402 N N . GLY A 1 177 ? 8.432 1.877 4.319 1.00 72.19 177 GLY A N 1
ATOM 1403 C CA . GLY A 1 177 ? 9.073 3.181 4.449 1.00 72.19 177 GLY A CA 1
ATOM 1404 C C . GLY A 1 177 ? 8.729 3.878 5.763 1.00 72.19 177 GLY A C 1
ATOM 1405 O O . GLY A 1 177 ? 9.641 4.361 6.442 1.00 72.19 177 GLY A O 1
ATOM 1406 N N . ALA A 1 178 ? 7.444 3.887 6.128 1.00 73.25 178 ALA A N 1
ATOM 1407 C CA . ALA A 1 178 ? 6.929 4.545 7.327 1.00 73.25 178 ALA A CA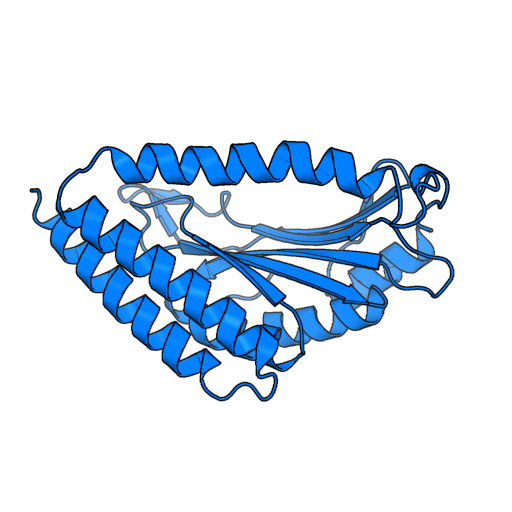 1
ATOM 1408 C C . ALA A 1 178 ? 5.623 3.903 7.817 1.00 73.25 178 ALA A C 1
ATOM 1410 O O . ALA A 1 178 ? 4.822 3.426 7.012 1.00 73.25 178 ALA A O 1
ATOM 1411 N N . ILE A 1 179 ? 5.393 3.958 9.131 1.00 75.94 179 ILE A N 1
ATOM 1412 C CA . ILE A 1 179 ? 4.104 3.643 9.750 1.00 75.94 179 ILE A CA 1
ATOM 1413 C C . ILE A 1 179 ? 3.783 4.735 10.773 1.00 75.94 179 ILE A C 1
ATOM 1415 O O . ILE A 1 179 ? 4.605 4.999 11.649 1.00 75.94 179 ILE A O 1
ATOM 1419 N N . HIS A 1 180 ? 2.639 5.410 10.640 1.00 75.69 180 HIS A N 1
ATOM 1420 C CA . HIS A 1 180 ? 2.284 6.555 11.493 1.00 75.69 180 HIS A CA 1
ATOM 1421 C C . HIS A 1 180 ? 0.783 6.884 11.467 1.00 75.69 180 HIS A C 1
ATOM 1423 O O . HIS A 1 180 ? 0.013 6.232 10.772 1.00 75.69 180 HIS A O 1
ATOM 1429 N N . ASN A 1 181 ? 0.353 7.893 12.230 1.00 69.44 181 ASN A N 1
ATOM 1430 C CA . ASN A 1 181 ? -1.053 8.288 12.371 1.00 69.44 181 ASN A CA 1
ATOM 1431 C C . ASN A 1 181 ? -1.289 9.691 11.819 1.00 69.44 181 ASN A C 1
ATOM 1433 O O . ASN A 1 181 ? -0.688 10.640 12.299 1.00 69.44 181 ASN A O 1
ATOM 1437 N N . HIS A 1 182 ? -2.255 9.872 10.917 1.00 70.88 182 HIS A N 1
ATOM 1438 C CA . HIS A 1 182 ? -2.723 11.227 10.580 1.00 70.88 182 HIS A CA 1
ATOM 1439 C C . HIS A 1 182 ? -3.755 11.747 11.597 1.00 70.88 182 HIS A C 1
ATOM 1441 O O . HIS A 1 182 ? -3.992 12.949 11.695 1.00 70.88 182 HIS A O 1
ATOM 1447 N N . TRP A 1 183 ? -4.413 10.842 12.336 1.00 71.56 183 TRP A N 1
ATOM 1448 C CA . TRP A 1 183 ? -5.567 11.163 13.178 1.00 71.56 183 TRP A CA 1
ATOM 1449 C C . TRP A 1 183 ? -5.537 10.402 14.506 1.00 71.56 183 TRP A C 1
ATOM 1451 O O . TRP A 1 183 ? -5.891 9.228 14.573 1.00 71.56 183 TRP A O 1
ATOM 1461 N N . ILE A 1 184 ? -5.194 11.101 15.583 1.00 65.38 184 ILE A N 1
ATOM 1462 C CA . ILE A 1 184 ? -4.991 10.510 16.918 1.00 65.38 184 ILE A CA 1
ATOM 1463 C C . ILE A 1 184 ? -6.275 10.344 17.759 1.00 65.38 184 ILE A C 1
ATOM 1465 O O . ILE A 1 184 ? -6.242 9.722 18.809 1.00 65.38 184 ILE A O 1
ATOM 1469 N N . PHE A 1 185 ? -7.423 10.856 17.296 1.00 73.25 185 PHE A N 1
ATOM 1470 C CA . PHE A 1 185 ? -8.718 10.764 18.002 1.00 73.25 185 PHE A CA 1
ATOM 1471 C C . PHE A 1 185 ? -9.800 10.093 17.146 1.00 73.25 185 PHE A C 1
ATOM 1473 O O . PHE A 1 185 ? -10.915 10.611 16.991 1.00 73.25 185 PHE A O 1
ATOM 1480 N N . THR A 1 186 ? -9.432 8.968 16.536 1.00 78.56 186 THR A N 1
ATOM 1481 C CA . THR A 1 186 ? -10.313 8.140 15.710 1.00 78.56 186 THR A CA 1
ATOM 1482 C C . THR A 1 186 ? -10.790 6.909 16.476 1.00 78.56 186 THR A C 1
ATOM 1484 O O . THR A 1 186 ? -10.040 6.314 17.241 1.00 78.56 186 THR A O 1
ATOM 1487 N N . ASP A 1 187 ? -12.058 6.544 16.281 1.00 79.75 187 ASP A N 1
ATOM 1488 C CA . ASP A 1 187 ? -12.647 5.298 16.784 1.00 79.75 187 ASP A CA 1
ATOM 1489 C C . ASP A 1 187 ? -13.312 4.547 15.614 1.00 79.75 187 ASP A C 1
ATOM 1491 O O . ASP A 1 187 ? -14.335 5.032 15.107 1.00 79.75 187 ASP A O 1
ATOM 1495 N N . PRO A 1 188 ? -12.757 3.415 15.136 1.00 86.75 188 PRO A N 1
ATOM 1496 C CA . PRO A 1 188 ? -11.500 2.787 15.575 1.00 86.75 188 PRO A CA 1
ATOM 1497 C C . PRO A 1 188 ? -10.245 3.586 15.167 1.00 86.75 188 PRO A C 1
ATOM 1499 O O . PRO A 1 188 ? -10.329 4.470 14.314 1.00 86.75 188 PRO A O 1
ATOM 1502 N N . ILE A 1 189 ? -9.089 3.244 15.751 1.00 80.62 189 ILE A N 1
ATOM 1503 C CA . ILE A 1 189 ? -7.785 3.847 15.424 1.00 80.62 189 ILE A CA 1
ATOM 1504 C C . ILE A 1 189 ? -7.383 3.507 13.984 1.00 80.62 189 ILE A C 1
ATOM 1506 O O . ILE A 1 189 ? -7.480 2.352 13.556 1.00 80.62 189 ILE A O 1
ATOM 1510 N N . ILE A 1 190 ? -6.898 4.521 13.262 1.00 84.56 190 ILE A N 1
ATOM 1511 C CA . ILE A 1 190 ? -6.433 4.410 11.877 1.00 84.56 190 ILE A CA 1
ATOM 1512 C C . ILE A 1 190 ? -4.943 4.720 11.780 1.00 84.56 190 ILE A C 1
ATOM 1514 O O . ILE A 1 190 ? -4.510 5.804 12.171 1.00 84.56 190 ILE A O 1
ATOM 1518 N N . ILE A 1 191 ? -4.207 3.792 11.176 1.00 81.19 191 ILE A N 1
ATOM 1519 C CA . ILE A 1 191 ? -2.763 3.845 10.953 1.00 81.19 191 ILE A CA 1
ATOM 1520 C C . ILE A 1 191 ? -2.492 3.960 9.447 1.00 81.19 191 ILE A C 1
ATOM 1522 O O . ILE A 1 191 ? -3.179 3.341 8.641 1.00 81.19 191 ILE A O 1
ATOM 1526 N N . TYR A 1 192 ? -1.484 4.724 9.051 1.00 84.38 192 TYR A N 1
ATOM 1527 C CA . TYR A 1 192 ? -1.019 4.859 7.673 1.00 84.38 192 TYR A CA 1
ATOM 1528 C C . TYR A 1 192 ? 0.289 4.103 7.501 1.00 84.38 192 TYR A C 1
ATOM 1530 O O . TYR A 1 192 ? 1.224 4.291 8.278 1.00 84.38 192 TYR A O 1
ATOM 1538 N N . VAL A 1 193 ? 0.354 3.259 6.475 1.00 84.31 193 VAL A N 1
ATOM 1539 C CA . VAL A 1 193 ? 1.566 2.530 6.087 1.00 84.31 193 VAL A CA 1
ATOM 1540 C C . VAL A 1 193 ? 2.011 3.026 4.720 1.00 84.31 193 VAL A C 1
ATOM 1542 O O . VAL A 1 193 ? 1.220 3.016 3.777 1.00 84.31 193 VAL A O 1
ATOM 1545 N N . HIS A 1 194 ? 3.276 3.425 4.616 1.00 88.75 194 HIS A N 1
ATOM 1546 C CA . HIS A 1 194 ? 3.939 3.785 3.366 1.00 88.75 194 HIS A CA 1
ATOM 1547 C C . HIS A 1 194 ? 4.969 2.720 3.015 1.00 88.75 194 HIS A C 1
ATOM 1549 O O . HIS A 1 194 ? 5.743 2.300 3.878 1.00 88.75 194 HIS A O 1
ATOM 1555 N N . PHE A 1 195 ? 5.008 2.309 1.756 1.00 89.94 195 PHE A N 1
ATOM 1556 C CA . PHE A 1 195 ? 5.891 1.254 1.273 1.00 89.94 195 PHE A CA 1
ATOM 1557 C C . PHE A 1 195 ? 6.404 1.561 -0.133 1.00 89.94 195 PHE A C 1
ATOM 1559 O O . PHE A 1 195 ? 5.781 2.321 -0.876 1.00 89.94 195 PHE A O 1
ATOM 1566 N N . GLN A 1 196 ? 7.563 1.006 -0.481 1.00 91.56 196 GLN A N 1
ATOM 1567 C CA . GLN A 1 196 ? 8.242 1.290 -1.742 1.00 91.56 196 GLN A CA 1
ATOM 1568 C C . GLN A 1 196 ? 9.141 0.139 -2.194 1.00 91.56 196 GLN A C 1
ATOM 1570 O O . GLN A 1 196 ? 9.628 -0.642 -1.376 1.00 91.56 196 GLN A O 1
ATOM 1575 N N . SER A 1 197 ? 9.408 0.078 -3.494 1.00 88.50 197 SER A N 1
ATOM 1576 C CA . SER A 1 197 ? 10.383 -0.836 -4.096 1.00 88.50 197 SER A CA 1
ATOM 1577 C C . SER A 1 197 ? 10.939 -0.254 -5.400 1.00 88.50 197 SER A C 1
ATOM 1579 O O . SER A 1 197 ? 10.392 0.706 -5.949 1.00 88.50 197 SER A O 1
ATOM 1581 N N . ILE A 1 198 ? 12.042 -0.829 -5.884 1.00 91.25 198 ILE A N 1
ATOM 1582 C CA . ILE A 1 198 ? 12.551 -0.612 -7.243 1.00 91.25 198 ILE A CA 1
ATOM 1583 C C . ILE A 1 198 ? 12.487 -1.956 -7.959 1.00 91.25 198 ILE A C 1
ATOM 1585 O O . ILE A 1 198 ? 13.289 -2.844 -7.685 1.00 91.25 198 ILE A O 1
ATOM 1589 N N . GLU A 1 199 ? 11.483 -2.118 -8.815 1.00 93.69 199 GLU A N 1
ATOM 1590 C CA . GLU A 1 199 ? 11.195 -3.359 -9.549 1.00 93.69 199 GLU A CA 1
ATOM 1591 C C . GLU A 1 199 ? 10.196 -3.081 -10.692 1.00 93.69 199 GLU A C 1
ATOM 1593 O O . GLU A 1 199 ? 9.665 -1.961 -10.774 1.00 93.69 199 GLU A O 1
ATOM 1598 N N . PRO A 1 200 ? 9.894 -4.051 -11.578 1.00 97.56 200 PRO A N 1
ATOM 1599 C CA . PRO A 1 200 ? 8.884 -3.862 -12.610 1.00 97.56 200 PRO A CA 1
ATOM 1600 C C . PRO A 1 200 ? 7.508 -3.523 -12.014 1.00 97.56 200 PRO A C 1
ATOM 1602 O O . PRO A 1 200 ? 7.011 -4.244 -11.144 1.00 97.56 200 PRO A O 1
ATOM 1605 N N . PRO A 1 201 ? 6.819 -2.472 -12.497 1.00 97.25 201 PRO A N 1
ATOM 1606 C CA . PRO A 1 201 ? 5.611 -1.964 -11.843 1.00 97.25 201 PRO A CA 1
ATOM 1607 C C . PRO A 1 201 ? 4.456 -2.971 -11.821 1.00 97.25 201 PRO A C 1
ATOM 1609 O O . PRO A 1 201 ? 3.618 -2.941 -10.923 1.00 97.25 201 PRO A O 1
ATOM 1612 N N . LEU A 1 202 ? 4.387 -3.886 -12.792 1.00 98.31 202 LEU A N 1
ATOM 1613 C CA . LEU A 1 202 ? 3.356 -4.927 -12.793 1.00 98.31 202 LEU A CA 1
ATOM 1614 C C . LEU A 1 202 ? 3.619 -6.004 -11.729 1.00 98.31 202 LEU A C 1
ATOM 1616 O O . LEU A 1 202 ? 2.662 -6.479 -11.130 1.00 98.31 202 LEU A O 1
ATOM 1620 N N . GLU A 1 203 ? 4.882 -6.332 -11.443 1.00 98.50 203 GLU A N 1
ATOM 1621 C CA . GLU A 1 203 ? 5.240 -7.256 -10.356 1.00 98.50 203 GLU A CA 1
ATOM 1622 C C . GLU A 1 203 ? 4.946 -6.623 -8.994 1.00 98.50 203 GLU A C 1
ATOM 1624 O O . GLU A 1 203 ? 4.314 -7.246 -8.140 1.00 98.50 203 GLU A O 1
ATOM 1629 N N . PHE A 1 204 ? 5.297 -5.343 -8.823 1.00 98.44 204 PHE A N 1
ATOM 1630 C CA . PHE A 1 204 ? 4.901 -4.572 -7.646 1.00 98.44 204 PHE A CA 1
ATOM 1631 C C . PHE A 1 204 ? 3.378 -4.581 -7.450 1.00 98.44 204 PHE A C 1
ATOM 1633 O O . PHE A 1 204 ? 2.891 -4.843 -6.352 1.00 98.44 204 PHE A O 1
ATOM 1640 N N . ALA A 1 205 ? 2.605 -4.349 -8.517 1.00 98.56 205 ALA A N 1
ATOM 1641 C CA . ALA A 1 205 ? 1.147 -4.371 -8.448 1.00 98.56 205 ALA A CA 1
ATOM 1642 C C . ALA A 1 205 ? 0.593 -5.724 -7.978 1.00 98.56 205 ALA A C 1
ATOM 1644 O O . ALA A 1 205 ? -0.348 -5.752 -7.187 1.00 98.56 205 ALA A O 1
ATOM 1645 N N . GLU A 1 206 ? 1.164 -6.839 -8.440 1.00 98.69 206 GLU A N 1
ATOM 1646 C CA . GLU A 1 206 ? 0.755 -8.183 -8.014 1.00 98.69 206 GLU A CA 1
ATOM 1647 C C . GLU A 1 206 ? 1.036 -8.402 -6.526 1.00 98.69 206 GLU A C 1
ATOM 1649 O O . GLU A 1 206 ? 0.155 -8.845 -5.785 1.00 98.69 206 GLU A O 1
ATOM 1654 N N . LYS A 1 207 ? 2.225 -8.005 -6.062 1.00 98.44 207 LYS A N 1
ATOM 1655 C CA . LYS A 1 207 ? 2.601 -8.117 -4.649 1.00 98.44 207 LYS A CA 1
ATOM 1656 C C . LYS A 1 207 ? 1.707 -7.276 -3.740 1.00 98.44 207 LYS A C 1
ATOM 1658 O O . LYS A 1 207 ? 1.244 -7.735 -2.692 1.00 98.44 207 LYS A O 1
ATOM 1663 N N . VAL A 1 208 ? 1.400 -6.052 -4.163 1.00 98.19 208 VAL A N 1
ATOM 1664 C CA . VAL A 1 208 ? 0.488 -5.157 -3.442 1.00 98.19 208 VAL A CA 1
ATOM 1665 C C . VAL A 1 208 ? -0.941 -5.702 -3.446 1.00 98.19 208 VAL A C 1
ATOM 1667 O O . VAL A 1 208 ? -1.618 -5.625 -2.423 1.00 98.19 208 VAL A O 1
ATOM 1670 N N . ALA A 1 209 ? -1.402 -6.306 -4.545 1.00 98.06 209 ALA A N 1
ATOM 1671 C CA . ALA A 1 209 ? -2.707 -6.965 -4.588 1.00 98.06 209 ALA A CA 1
ATOM 1672 C C . ALA A 1 209 ? -2.797 -8.137 -3.589 1.00 98.06 209 ALA A C 1
ATOM 1674 O O . ALA A 1 209 ? -3.826 -8.288 -2.925 1.00 98.06 209 ALA A O 1
ATOM 1675 N N . ASN A 1 210 ? -1.717 -8.911 -3.415 1.00 97.81 210 ASN A N 1
ATOM 1676 C CA . ASN A 1 210 ? -1.635 -9.948 -2.379 1.00 97.81 210 ASN A CA 1
ATOM 1677 C C . ASN A 1 210 ? -1.735 -9.338 -0.973 1.00 97.81 210 ASN A C 1
ATOM 1679 O O . ASN A 1 210 ? -2.553 -9.789 -0.173 1.00 97.81 210 ASN A O 1
ATOM 1683 N N . ALA A 1 211 ? -1.008 -8.251 -0.697 1.00 96.88 211 ALA A N 1
ATOM 1684 C CA . ALA A 1 211 ? -1.105 -7.534 0.577 1.00 96.88 211 ALA A CA 1
ATOM 1685 C C . ALA A 1 211 ? -2.511 -6.958 0.823 1.00 96.88 211 ALA A C 1
ATOM 1687 O O . ALA A 1 211 ? -3.040 -7.035 1.928 1.00 96.88 211 ALA A O 1
ATOM 1688 N N . PHE A 1 212 ? -3.190 -6.453 -0.209 1.00 97.56 212 PHE A N 1
ATOM 1689 C CA . PHE A 1 212 ? -4.580 -6.004 -0.092 1.00 97.56 212 PHE A CA 1
ATOM 1690 C C . PHE A 1 212 ? -5.568 -7.128 0.238 1.00 97.56 212 PHE A C 1
ATOM 1692 O O . PHE A 1 212 ? -6.635 -6.852 0.789 1.00 97.56 212 PHE A O 1
ATOM 1699 N N . SER A 1 213 ? -5.229 -8.390 -0.035 1.00 96.75 213 SER A N 1
ATOM 1700 C CA . SER A 1 213 ? -6.077 -9.527 0.333 1.00 96.75 213 SER A CA 1
ATOM 1701 C C . SER A 1 213 ? -6.124 -9.792 1.844 1.00 96.75 213 SER A C 1
ATOM 1703 O O . SER A 1 213 ? -7.052 -10.449 2.316 1.00 96.75 213 SER A O 1
ATOM 1705 N N . THR A 1 214 ? -5.180 -9.241 2.617 1.00 96.00 214 THR A N 1
ATOM 1706 C CA . THR A 1 214 ? -5.162 -9.370 4.083 1.00 96.00 214 THR A CA 1
ATOM 1707 C C . THR A 1 214 ? -6.099 -8.380 4.778 1.00 96.00 214 THR A C 1
ATOM 1709 O O . THR A 1 214 ? -6.270 -8.450 5.997 1.00 96.00 214 THR A O 1
ATOM 1712 N N . LEU A 1 215 ? -6.676 -7.428 4.036 1.00 96.25 215 LEU A N 1
ATOM 1713 C CA . LEU A 1 215 ? -7.534 -6.383 4.588 1.00 96.25 215 LEU A CA 1
ATOM 1714 C C . LEU A 1 215 ? -8.886 -6.960 5.012 1.00 96.25 215 LEU A C 1
ATOM 1716 O O . LEU A 1 215 ? -9.543 -7.685 4.264 1.00 96.25 215 LEU A O 1
ATOM 1720 N N . ARG A 1 216 ? -9.345 -6.582 6.206 1.00 93.94 216 ARG A N 1
ATOM 1721 C CA . ARG A 1 216 ? -10.643 -7.014 6.738 1.00 93.94 216 ARG A CA 1
ATOM 1722 C C . ARG A 1 216 ? -11.787 -6.283 6.051 1.00 93.94 216 ARG A C 1
ATOM 1724 O O . ARG A 1 216 ? -12.824 -6.878 5.759 1.00 93.94 216 ARG A O 1
ATOM 1731 N N . ILE A 1 217 ? -11.610 -4.985 5.822 1.00 91.88 217 ILE A N 1
ATOM 1732 C CA . ILE A 1 217 ? -12.499 -4.192 4.970 1.00 91.88 217 ILE A CA 1
ATOM 1733 C C . ILE A 1 217 ? -11.826 -4.128 3.595 1.00 91.88 217 ILE A C 1
ATOM 1735 O O . ILE A 1 217 ? -10.669 -3.738 3.544 1.00 91.88 217 ILE A O 1
ATOM 1739 N N . PRO A 1 218 ? -12.464 -4.509 2.480 1.00 90.75 218 PRO A N 1
ATOM 1740 C CA . PRO A 1 218 ? -11.826 -4.440 1.166 1.00 90.75 218 PRO A CA 1
ATOM 1741 C C . PRO A 1 218 ? -11.742 -2.999 0.634 1.00 90.75 218 PRO A C 1
ATOM 1743 O O . PRO A 1 218 ? -12.428 -2.092 1.112 1.00 90.75 218 PRO A O 1
ATOM 1746 N N . LEU A 1 219 ? -10.889 -2.792 -0.370 1.00 91.62 219 LEU A N 1
ATOM 1747 C CA . LEU A 1 219 ? -10.821 -1.548 -1.143 1.00 91.62 219 LEU A CA 1
ATOM 1748 C C . LEU A 1 219 ? -12.051 -1.387 -2.049 1.00 91.62 219 LEU A C 1
ATOM 1750 O O . LEU A 1 219 ? -12.626 -2.384 -2.495 1.00 91.62 219 LEU A O 1
ATOM 1754 N N . VAL A 1 220 ? -12.425 -0.133 -2.328 1.00 84.44 220 VAL A N 1
ATOM 1755 C CA . VAL A 1 220 ? -13.550 0.243 -3.205 1.00 84.44 220 VAL A CA 1
ATOM 1756 C C . VAL A 1 220 ? -13.112 1.237 -4.272 1.00 84.44 220 VAL A C 1
ATOM 1758 O O . VAL A 1 220 ? -12.265 2.110 -3.953 1.00 84.44 220 VAL A O 1
#

Radius of gyration: 18.25 Å; Cα contacts (8 Å, |Δi|>4): 334; chains: 1; bounding box: 43×33×54 Å

Sequence (220 aa):
MNTEWEDYLEIAGNWLDEVEASVKDLEDFAERNAFEQKVTKLREVMDIDRQNETVIMELMRDVDYICGPFRKALSEYDENGENVKNRNVDQSICDKFGKILNGKGKVEDNSVCSVKFKRDIPVKFKGKPSTTVFSANVLFESLDEEGNALNIGEIALLQDEVPNFVKEIAGQGIVVGAIHNHWIFTDPIIIYVHFQSIEPPLEFAEKVANAFSTLRIPLV

Foldseek 3Di:
DDPLLVVVLVVVVVLLVLLLVLLVPAPDPVLNVVVVVVSVVVVVQSVVCVVPVPSVVVVVVVVVVVVPVVVVVPQQQDPVRDGLLPDFDDVVVQCLLQVLLVFGWDDDSRFKIKGKWFQQDQKDAVNHTDRHPWIKMWMWGSQDPVQWTKIKIKGKAFSVLPSLLSSQLVNLVKHWPDKAAPDPRMVRGIIMTMIIDTGHSSSVSNSNSRSQVSGPGHID

pLDDT: mean 74.78, std 19.04, range [29.58, 98.69]

Solvent-accessible surface area (backbone atoms only — not comparable to full-atom values): 11924 Å² total; per-residue (Å²): 130,61,71,71,55,58,55,46,54,51,53,53,50,58,48,50,54,50,41,50,63,46,45,71,75,50,86,55,66,69,61,44,52,56,49,51,52,52,50,51,52,50,50,53,49,54,60,54,38,77,76,38,91,66,53,61,65,53,55,60,51,47,54,60,62,51,51,59,60,52,60,61,60,62,48,43,35,50,100,84,67,46,69,39,72,76,52,66,53,52,65,71,60,27,47,51,36,10,53,60,55,76,45,60,38,40,74,47,94,49,40,30,32,37,28,70,33,42,30,76,52,83,28,19,53,88,83,42,79,48,52,84,87,39,39,31,41,41,34,37,29,55,62,50,96,89,50,31,15,49,33,40,35,39,36,58,33,49,63,86,35,43,43,58,30,52,34,48,32,44,68,68,73,34,45,76,74,48,76,49,65,94,48,95,65,39,46,64,50,45,34,36,43,30,32,35,45,80,41,40,56,61,59,52,26,48,50,51,38,56,26,55,68,57,42,87,71,64,78,89

Nearest PDB structures (foldseek):
  6vh5-assembly1_C  TM=4.285E-01  e=5.856E-01  Brucella abortus 2308
  7qri-assembly1_B  TM=5.237E-01  e=2.958E+00  Homo sapiens
  8pqo-assembly1_A  TM=2.517E-01  e=9.856E-01  Homo sapiens
  7a1d-assembly1_A  TM=3.147E-01  e=3.134E+00  Mycolicibacterium smegmatis MC2 155
  8tcc-assembly1_B  TM=3.019E-01  e=9.406E+00  Burkholderia pseudomallei

InterPro domains:
  IPR011094 Uncharacterised protein family, LppY/LpqO [PF07485] (96-212)